Protein AF-A0A0P0SIF5-F1 (afdb_monomer)

Foldseek 3Di:
DDDDDDDDPDDDDDDDDVVVVVVVVVVVVVVVVVVVVCPCVVVVVVVVVVVVVVVVVVVVVVVVVPDDDPQDFLVPDDPDPVSVVVLVVVLVVCCVVPQCVDVLSVLLQAPQQVLASVLVRLSSSLSVLVCQCCHDPNHDPVSVVCSVPPRSVVSSVVSCVPPVPPHNVLCDDDPPRDRDPSDDDDDPQPVCVVQQVCCVVPPVVDDGDDRDDPPPPDDDD

Secondary structure (DSSP, 8-state):
-PPPPPPPPPP------HHHHHHHHHHHHHHHHHHHTTTTHHHHHHHHHHHHHHHHHHHHHHHHHSPSPPPP-GGG--S-HHHHHHHHHHHHHHHHHTGGGSHHHHHH--TTGGG-HHHHHHHHHHHHHHHHHHSSTT--HHHHHHIIIIIHHHHHHHHHHHHTT--GGGG---TTPPPP--SPPPPTTGGGHHHHHHHHHH-TTSPPPPPPPTT------

Structure (mmCIF, N/CA/C/O backbone):
data_AF-A0A0P0SIF5-F1
#
_entry.id   AF-A0A0P0SIF5-F1
#
loop_
_atom_site.group_PDB
_atom_site.id
_atom_site.type_symbol
_atom_site.label_atom_id
_atom_site.label_alt_id
_atom_site.label_comp_id
_atom_site.label_asym_id
_atom_site.label_entity_id
_atom_site.label_seq_id
_atom_site.pdbx_PDB_ins_code
_atom_site.Cartn_x
_atom_site.Cartn_y
_atom_site.Cartn_z
_atom_site.occupancy
_atom_site.B_iso_or_equiv
_atom_site.auth_seq_id
_atom_site.auth_comp_id
_atom_site.auth_asym_id
_atom_site.auth_atom_id
_atom_site.pdbx_PDB_model_num
ATOM 1 N N . MET A 1 1 ? -72.744 21.436 87.098 1.00 41.06 1 MET A N 1
ATOM 2 C CA . MET A 1 1 ? -72.721 22.093 85.772 1.00 41.06 1 MET A CA 1
ATOM 3 C C . MET A 1 1 ? -71.263 22.264 85.371 1.00 41.06 1 MET A C 1
ATOM 5 O O . MET A 1 1 ? -70.599 23.135 85.912 1.00 41.06 1 MET A O 1
ATOM 9 N N . SER A 1 2 ? -70.739 21.363 84.534 1.00 45.22 2 SER A N 1
ATOM 10 C CA . SER A 1 2 ? -69.323 21.339 84.136 1.00 45.22 2 SER A CA 1
ATOM 11 C C . SER A 1 2 ? -69.099 22.176 82.880 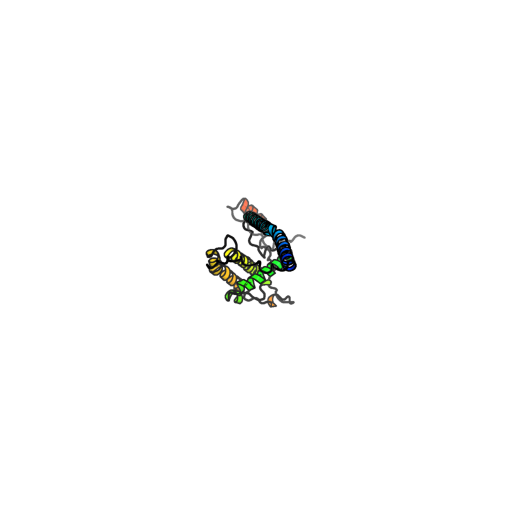1.00 45.22 2 SER A C 1
ATOM 13 O O . SER A 1 2 ? -69.709 21.924 81.841 1.00 45.22 2 SER A O 1
ATOM 15 N N . THR A 1 3 ? -68.222 23.168 82.981 1.00 42.94 3 THR A N 1
ATOM 16 C CA . THR A 1 3 ? -67.769 24.032 81.890 1.00 42.94 3 THR A CA 1
ATOM 17 C C . THR A 1 3 ? -66.797 23.271 80.982 1.00 42.94 3 THR A C 1
ATOM 19 O O . THR A 1 3 ? -65.772 22.758 81.430 1.00 42.94 3 THR A O 1
ATOM 22 N N . ARG A 1 4 ? -67.116 23.172 79.683 1.00 46.38 4 ARG A N 1
ATOM 23 C CA . ARG A 1 4 ? -66.197 22.628 78.671 1.00 46.38 4 ARG A CA 1
ATOM 24 C C . ARG A 1 4 ? -65.066 23.629 78.430 1.00 46.38 4 ARG A C 1
ATOM 26 O O . ARG A 1 4 ? -65.321 24.768 78.052 1.00 46.38 4 ARG A O 1
ATOM 33 N N . ARG A 1 5 ? -63.825 23.186 78.627 1.00 48.84 5 ARG A N 1
ATOM 34 C CA . ARG A 1 5 ? -62.607 23.927 78.279 1.00 48.84 5 ARG A CA 1
ATOM 35 C C . ARG A 1 5 ? -62.373 23.815 76.769 1.00 48.84 5 ARG A C 1
ATOM 37 O O . ARG A 1 5 ? -62.400 22.714 76.224 1.00 48.84 5 ARG A O 1
ATOM 44 N N . HIS A 1 6 ? -62.186 24.951 76.108 1.00 53.66 6 HIS A N 1
ATOM 45 C CA . HIS A 1 6 ? -61.832 25.047 74.692 1.00 53.66 6 HIS A CA 1
ATOM 46 C C . HIS A 1 6 ? -60.371 24.587 74.483 1.00 53.66 6 HIS A C 1
ATOM 48 O O . HIS A 1 6 ? -59.544 24.890 75.349 1.00 53.66 6 HIS A O 1
ATOM 54 N N . PRO A 1 7 ? -60.016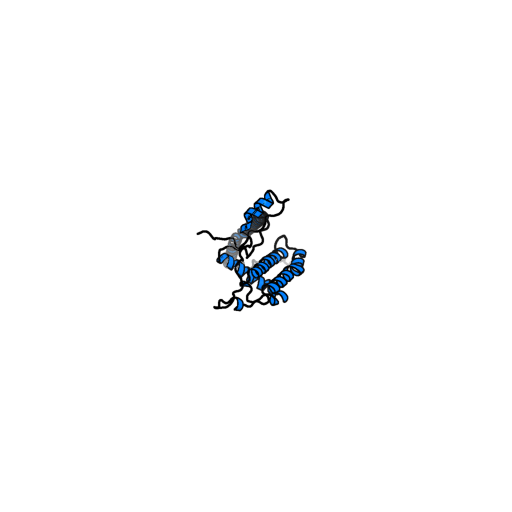 23.869 73.399 1.00 52.41 7 PRO A N 1
ATOM 55 C CA . PRO A 1 7 ? -58.626 23.527 73.116 1.00 52.41 7 PRO A CA 1
ATOM 56 C C . PRO A 1 7 ? -57.889 24.768 72.600 1.00 52.41 7 PRO A C 1
ATOM 58 O O . PRO A 1 7 ? -58.331 25.417 71.656 1.00 52.41 7 PRO A O 1
ATOM 61 N N . GLN A 1 8 ? -56.772 25.096 73.237 1.00 56.22 8 GLN A N 1
ATOM 62 C CA . GLN A 1 8 ? -55.839 26.127 72.793 1.00 56.22 8 GLN A CA 1
ATOM 63 C C . GLN A 1 8 ? -55.063 25.609 71.565 1.00 56.22 8 GLN A C 1
ATOM 65 O O . GLN A 1 8 ? -54.694 24.430 71.562 1.00 56.22 8 GLN A O 1
ATOM 70 N N . PRO A 1 9 ? -54.820 26.425 70.520 1.00 54.59 9 PRO A N 1
ATOM 71 C CA . PRO A 1 9 ? -53.992 26.002 69.395 1.00 54.59 9 PRO A CA 1
ATOM 72 C C . PRO A 1 9 ? -52.552 25.749 69.875 1.00 54.59 9 PRO A C 1
ATOM 74 O O . PRO A 1 9 ? -52.106 26.413 70.819 1.00 54.59 9 PRO A O 1
ATOM 77 N N . PRO A 1 10 ? -51.822 24.791 69.276 1.00 47.78 10 PRO A N 1
ATOM 78 C CA . PRO A 1 10 ? -50.432 24.562 69.635 1.00 47.78 10 PRO A CA 1
ATOM 79 C C . PRO A 1 10 ? -49.625 25.821 69.314 1.00 47.78 10 PRO A C 1
ATOM 81 O O . PRO A 1 10 ? -49.689 26.343 68.202 1.00 47.78 10 PRO A O 1
ATOM 84 N N . GLY A 1 11 ? -48.924 26.318 70.333 1.00 45.62 11 GLY A N 1
ATOM 85 C CA . GLY A 1 11 ? -48.036 27.465 70.227 1.00 45.62 11 GLY A CA 1
ATOM 86 C C . GLY A 1 11 ? -46.970 27.241 69.162 1.00 45.62 11 GLY A C 1
ATOM 87 O O . GLY A 1 11 ? -46.500 26.118 68.965 1.00 45.62 11 GLY A O 1
ATOM 88 N N . GLU A 1 12 ? -46.625 28.334 68.490 1.00 51.41 12 GLU A N 1
ATOM 89 C CA . GLU A 1 12 ? -45.475 28.458 67.604 1.00 51.41 12 GLU A CA 1
ATOM 90 C C . GLU A 1 12 ? -44.259 27.789 68.254 1.00 51.41 12 GLU A C 1
ATOM 92 O O . GLU A 1 12 ? -43.768 28.217 69.301 1.00 51.41 12 GLU A O 1
ATOM 97 N N . GLY A 1 13 ? -43.810 26.683 67.655 1.00 51.84 13 GLY A N 1
ATOM 98 C CA . GLY A 1 13 ? -42.508 26.111 67.973 1.00 51.84 13 GLY A CA 1
ATOM 99 C C . GLY A 1 13 ? -41.419 27.150 67.693 1.00 51.84 13 GLY A C 1
ATOM 100 O O . GLY A 1 13 ? -41.650 28.061 66.895 1.00 51.84 13 GLY A O 1
ATOM 101 N N . PRO A 1 14 ? -40.245 27.043 68.337 1.00 50.75 14 PRO A N 1
ATOM 102 C CA . PRO A 1 14 ? -39.175 28.005 68.136 1.00 50.75 14 PRO A CA 1
ATOM 103 C C . PRO A 1 14 ? -38.852 28.057 66.643 1.00 50.75 14 PRO A C 1
ATOM 105 O O . PRO A 1 14 ? -38.410 27.061 66.063 1.00 50.75 14 PRO A O 1
ATOM 108 N N . GLY A 1 15 ? -39.139 29.203 66.021 1.00 58.56 15 GLY A N 1
ATOM 109 C CA . GLY A 1 15 ? -38.683 29.494 64.672 1.00 58.56 15 GLY A CA 1
ATOM 110 C C . GLY A 1 15 ? -37.179 29.260 64.615 1.00 58.56 15 GLY A C 1
ATOM 111 O O . GLY A 1 15 ? -36.471 29.502 65.597 1.00 58.56 15 GLY A O 1
ATOM 112 N N . LEU A 1 16 ? -36.706 28.722 63.490 1.00 59.69 16 LEU A N 1
ATOM 113 C CA . LEU A 1 16 ? -35.275 28.636 63.215 1.00 59.69 16 LEU A CA 1
ATOM 114 C C . LEU A 1 16 ? -34.628 29.984 63.575 1.00 59.69 16 LEU A C 1
ATOM 116 O O . LEU A 1 16 ? -35.183 31.010 63.183 1.00 59.69 16 LEU A O 1
ATOM 120 N N . PRO A 1 17 ? -33.504 29.994 64.314 1.00 72.94 17 PRO A N 1
ATOM 121 C CA . PRO A 1 17 ? -32.770 31.218 64.605 1.00 72.94 17 PRO A CA 1
ATOM 122 C C . PRO A 1 17 ? -32.599 32.054 63.325 1.0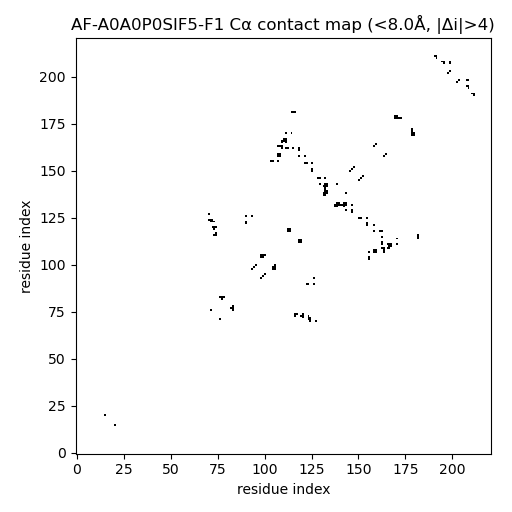0 72.94 17 PRO A C 1
ATOM 124 O O . PRO A 1 17 ? -32.186 31.519 62.291 1.00 72.94 17 PRO A O 1
ATOM 127 N N . ASP A 1 18 ? -32.992 33.332 63.365 1.00 75.69 18 ASP A N 1
ATOM 128 C CA . ASP A 1 18 ? -33.059 34.215 62.185 1.00 75.69 18 ASP A CA 1
ATOM 129 C C . ASP A 1 18 ? -31.720 34.298 61.427 1.00 75.69 18 ASP A C 1
ATOM 131 O O . ASP A 1 18 ? -31.689 34.490 60.213 1.00 75.69 18 ASP A O 1
ATOM 135 N N . ASP A 1 19 ? -30.605 34.096 62.126 1.00 78.88 19 ASP A N 1
ATOM 136 C CA . ASP A 1 19 ? -29.248 34.018 61.587 1.00 78.88 19 ASP A CA 1
ATOM 137 C C . ASP A 1 19 ? -29.003 32.754 60.744 1.00 78.88 19 ASP A C 1
ATOM 139 O O . ASP A 1 19 ? -28.397 32.833 59.673 1.00 78.88 19 ASP A O 1
ATOM 143 N N . LEU A 1 20 ? -29.516 31.597 61.168 1.00 82.12 20 LEU A N 1
ATOM 144 C CA . LEU A 1 20 ? -29.471 30.351 60.401 1.00 82.12 20 LEU A CA 1
ATOM 145 C C . LEU A 1 20 ? -30.373 30.432 59.162 1.00 82.12 20 LEU A C 1
ATOM 147 O O . LEU A 1 20 ? -29.977 29.994 58.078 1.00 82.12 20 LEU A O 1
ATOM 151 N N . ALA A 1 21 ? -31.559 31.031 59.303 1.00 83.00 21 ALA A N 1
ATOM 152 C CA . ALA A 1 21 ? -32.465 31.278 58.184 1.00 83.00 21 ALA A CA 1
ATOM 153 C C . ALA A 1 21 ? -31.849 32.253 57.161 1.00 83.00 21 ALA A C 1
ATOM 155 O O . ALA A 1 21 ? -31.869 31.980 55.958 1.00 83.00 21 ALA A O 1
ATOM 156 N N . ALA A 1 22 ? -31.225 33.339 57.627 1.00 86.56 22 ALA A N 1
ATOM 157 C CA . ALA A 1 22 ? -30.506 34.289 56.779 1.00 86.56 22 ALA A CA 1
ATOM 158 C C . ALA A 1 22 ? -29.277 33.656 56.104 1.00 86.56 22 ALA A C 1
ATOM 160 O O . ALA A 1 22 ? -29.030 33.888 54.918 1.00 86.56 22 ALA A O 1
ATOM 161 N N . GLY A 1 23 ? -28.531 32.811 56.822 1.00 89.94 23 GLY A N 1
ATOM 162 C CA . GLY A 1 23 ? -27.393 32.068 56.281 1.00 89.94 23 GLY A CA 1
ATOM 163 C C . GLY A 1 23 ? -27.798 31.105 55.163 1.00 89.94 23 GLY A C 1
ATOM 164 O O . GLY A 1 23 ? -27.161 31.079 54.108 1.00 89.94 23 GLY A O 1
ATOM 165 N N . LEU A 1 24 ? -28.897 30.367 55.349 1.00 91.38 24 LEU A N 1
ATOM 166 C CA . LEU A 1 24 ? -29.457 29.486 54.324 1.00 91.38 24 LEU A CA 1
ATOM 167 C C . LEU A 1 24 ? -29.981 30.279 53.119 1.00 91.38 24 LEU A C 1
ATOM 169 O O . LEU A 1 24 ? -29.721 29.896 51.980 1.00 91.38 24 LEU A O 1
ATOM 173 N N . ALA A 1 25 ? -30.663 31.405 53.348 1.00 90.94 25 ALA A N 1
ATOM 174 C CA . ALA A 1 25 ? -31.142 32.276 52.277 1.00 90.94 25 ALA A CA 1
ATOM 175 C C . ALA A 1 25 ? -29.985 32.812 51.418 1.00 90.94 25 ALA A C 1
ATOM 177 O O . ALA A 1 25 ? -30.072 32.810 50.189 1.00 90.94 25 ALA A O 1
ATOM 178 N N . LEU A 1 26 ? -28.866 33.190 52.045 1.00 90.06 26 LEU A N 1
ATOM 179 C CA . LEU A 1 26 ? -27.660 33.615 51.336 1.00 90.06 26 LEU A CA 1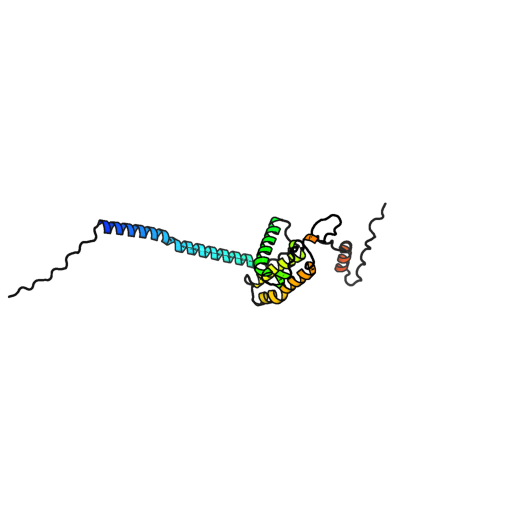
ATOM 180 C C . LEU A 1 26 ? -27.021 32.462 50.549 1.00 90.06 26 LEU A C 1
ATOM 182 O O . LEU A 1 26 ? -26.585 32.659 49.415 1.00 90.06 26 LEU A O 1
ATOM 186 N N . GLN A 1 27 ? -26.985 31.251 51.111 1.00 93.06 27 GLN A N 1
ATOM 187 C CA . GLN A 1 27 ? -26.494 30.071 50.395 1.00 93.06 27 GLN A CA 1
ATOM 188 C C . GLN A 1 27 ? -27.365 29.722 49.184 1.00 93.06 27 GLN A C 1
ATOM 190 O O . GLN A 1 27 ? -26.820 29.467 48.113 1.00 93.06 27 GLN A O 1
ATOM 195 N N . ILE A 1 28 ? -28.693 29.770 49.323 1.00 94.19 28 ILE A N 1
ATOM 196 C CA . ILE A 1 28 ? -29.641 29.569 48.219 1.00 94.19 28 ILE A CA 1
ATOM 197 C C . ILE A 1 28 ? -29.448 30.645 47.149 1.00 94.19 28 ILE A C 1
ATOM 199 O O . ILE A 1 28 ? -29.396 30.323 45.966 1.00 94.19 28 ILE A O 1
ATOM 203 N N . HIS A 1 29 ? -29.273 31.907 47.545 1.00 90.88 29 HIS A N 1
ATOM 204 C CA . HIS A 1 29 ? -29.017 33.000 46.608 1.00 90.88 29 HIS A CA 1
ATOM 205 C C . HIS A 1 29 ? -27.698 32.813 45.841 1.00 90.88 29 HIS A C 1
ATOM 207 O O . HIS A 1 29 ? -27.652 32.969 44.621 1.00 90.88 29 HIS A O 1
ATOM 213 N N . ASN A 1 30 ? -26.632 32.414 46.537 1.00 92.88 30 ASN A N 1
ATOM 214 C CA . ASN A 1 30 ? -25.342 32.116 45.920 1.00 92.88 30 ASN A CA 1
ATOM 215 C C . ASN A 1 30 ? -25.413 30.899 44.985 1.00 92.88 30 ASN A C 1
ATOM 217 O O . ASN A 1 30 ? -24.759 30.893 43.943 1.00 92.88 30 ASN A O 1
ATOM 221 N N . LEU A 1 31 ? -26.203 29.878 45.336 1.00 90.94 31 LEU A N 1
ATOM 222 C CA . LEU A 1 31 ? -26.443 28.716 44.482 1.00 90.94 31 LEU A CA 1
ATOM 223 C C . LEU A 1 31 ? -27.244 29.106 43.233 1.00 90.94 31 LEU A C 1
ATOM 225 O O . LEU A 1 31 ? -26.872 28.699 42.139 1.00 90.94 31 LEU A O 1
ATOM 229 N N . GLY A 1 32 ? -28.277 29.942 43.387 1.00 87.81 32 GLY A N 1
ATOM 230 C CA . GLY A 1 32 ? -29.058 30.499 42.280 1.00 87.81 32 GLY A CA 1
ATOM 231 C C . GLY A 1 32 ? -28.174 31.254 41.292 1.00 87.81 32 GLY A C 1
ATOM 232 O O . GLY A 1 32 ? -28.142 30.905 40.121 1.00 87.81 32 GLY A O 1
ATOM 233 N N . ARG A 1 33 ? -27.325 32.166 41.784 1.00 86.81 33 ARG A N 1
ATOM 234 C CA . ARG A 1 33 ? -26.346 32.873 40.943 1.00 86.81 33 ARG A CA 1
ATOM 235 C C . ARG A 1 33 ? -25.395 31.939 40.191 1.00 86.81 33 ARG A C 1
ATOM 237 O O . ARG A 1 33 ? -25.071 32.197 39.038 1.00 86.81 33 ARG A O 1
ATOM 244 N N . ARG A 1 34 ? -24.924 30.867 40.836 1.00 87.25 34 ARG A N 1
ATOM 245 C CA . ARG A 1 34 ? -24.044 29.875 40.196 1.00 87.25 34 ARG A CA 1
ATOM 246 C C . ARG A 1 34 ? -24.774 29.040 39.145 1.00 87.25 34 ARG A C 1
ATOM 248 O O . ARG A 1 34 ? -24.151 28.638 38.174 1.00 87.25 34 ARG A O 1
ATOM 255 N N . LEU A 1 35 ? -26.063 28.763 39.334 1.00 86.31 35 LEU A N 1
ATOM 256 C CA . LEU A 1 35 ? -26.891 28.084 38.337 1.00 86.31 35 LEU A CA 1
ATOM 257 C C . LEU A 1 35 ? -27.197 29.005 37.148 1.00 86.31 35 LEU A C 1
ATOM 259 O O . LEU A 1 35 ? -27.101 28.549 36.013 1.00 86.31 35 LEU A O 1
ATOM 263 N N . ASP A 1 36 ? -27.437 30.296 37.390 1.00 85.50 36 ASP A N 1
ATOM 264 C CA . ASP A 1 36 ? -27.602 31.303 36.331 1.00 85.50 36 ASP A CA 1
ATOM 265 C C . ASP A 1 36 ? -26.340 31.416 35.451 1.00 85.50 36 ASP A C 1
ATOM 267 O O . ASP A 1 36 ? -26.423 31.592 34.237 1.00 85.50 36 ASP A O 1
ATOM 271 N N . GLU A 1 37 ? -25.147 31.253 36.039 1.00 81.31 37 GLU A N 1
ATOM 272 C CA . GLU A 1 37 ? -23.875 31.194 35.299 1.00 81.31 37 GLU A CA 1
ATOM 273 C C . GLU A 1 37 ? -23.762 29.950 34.387 1.00 81.31 37 GLU A C 1
ATOM 275 O O . GLU A 1 37 ? -23.023 29.979 33.398 1.00 81.31 37 GLU A O 1
ATOM 280 N N . LEU A 1 38 ? -24.502 28.873 34.680 1.00 84.69 38 LEU A N 1
ATOM 281 C CA . LEU A 1 38 ? -24.522 27.625 33.904 1.00 84.69 38 LEU A CA 1
ATOM 282 C C . LEU A 1 38 ? -25.646 27.578 32.856 1.00 84.69 38 LEU A C 1
ATOM 284 O O . LEU A 1 38 ? -25.567 26.766 31.935 1.00 84.69 38 LEU A O 1
ATOM 288 N N . ASP A 1 39 ? -26.650 28.452 32.952 1.00 85.00 39 ASP A N 1
ATOM 289 C CA . ASP A 1 39 ? -27.862 28.436 32.117 1.00 85.00 39 ASP A CA 1
ATOM 290 C C . ASP A 1 39 ? -27.564 28.608 30.611 1.00 85.00 39 ASP A C 1
ATOM 292 O O . ASP A 1 39 ? -28.261 28.084 29.747 1.00 85.00 39 ASP A O 1
ATOM 296 N N . GLY A 1 40 ? -26.449 29.266 30.270 1.00 80.31 40 GLY A N 1
ATOM 297 C CA . GLY A 1 40 ? -25.992 29.432 28.885 1.00 80.31 40 GLY A CA 1
ATOM 298 C C . GLY A 1 40 ? -25.121 28.296 28.332 1.00 80.31 40 GLY A C 1
ATOM 299 O O . GLY A 1 40 ? -24.761 28.327 27.152 1.00 80.31 40 GLY A O 1
ATOM 300 N N . LEU A 1 41 ? -24.723 27.316 29.153 1.00 89.12 41 LEU A N 1
ATOM 301 C CA . LEU A 1 41 ? -23.867 26.211 28.707 1.00 89.12 41 LEU A CA 1
ATOM 302 C C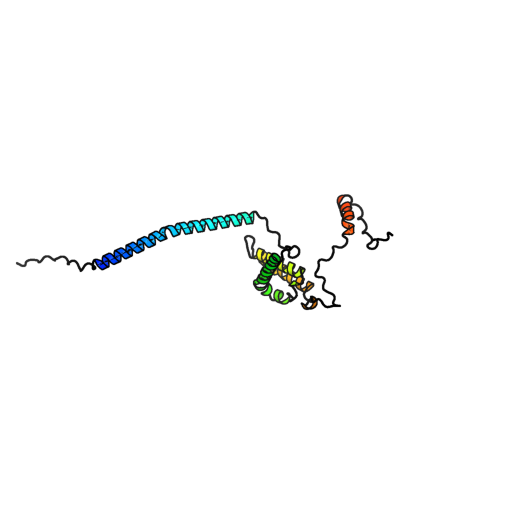 . LEU A 1 41 ? -24.551 25.258 27.720 1.00 89.12 41 LEU A C 1
ATOM 304 O O . LEU A 1 41 ? -23.888 24.922 26.739 1.00 89.12 41 LEU A O 1
ATOM 308 N N . PRO A 1 42 ? -25.822 24.847 27.904 1.00 89.38 42 PRO A N 1
ATOM 309 C CA . PRO A 1 42 ? -26.504 23.980 26.946 1.00 89.38 42 PRO A CA 1
ATOM 310 C C . PRO A 1 42 ? -26.494 24.573 25.535 1.00 89.38 42 PRO A C 1
ATOM 312 O O . PRO A 1 42 ? -26.028 23.926 24.606 1.00 89.38 42 PRO A O 1
ATOM 315 N N . THR A 1 43 ? -26.837 25.857 25.399 1.00 88.31 43 THR A N 1
ATOM 316 C CA . THR A 1 43 ? -26.811 26.568 24.112 1.00 88.31 43 THR A CA 1
ATOM 317 C C . THR A 1 43 ? -25.416 26.588 23.485 1.00 88.31 43 THR A C 1
ATOM 319 O O . THR A 1 43 ? -25.269 26.362 22.288 1.00 88.31 43 THR A O 1
ATOM 322 N N . ARG A 1 44 ? -24.360 26.812 24.281 1.00 89.38 44 ARG A N 1
ATOM 323 C CA . ARG A 1 44 ? -22.974 26.780 23.777 1.00 89.38 44 ARG A CA 1
ATOM 324 C C . ARG A 1 44 ? -22.552 25.375 23.343 1.00 89.38 44 ARG A C 1
ATOM 326 O O . ARG A 1 44 ? -21.823 25.242 22.364 1.00 89.38 44 ARG A O 1
ATOM 333 N N . VAL A 1 45 ? -22.987 24.338 24.058 1.00 95.06 45 VAL A N 1
ATOM 334 C CA . VAL A 1 45 ? -22.743 22.935 23.688 1.00 95.06 45 VAL A CA 1
ATOM 335 C C . VAL A 1 45 ? -23.488 22.583 22.401 1.00 95.06 45 VAL A C 1
ATOM 337 O O . VAL A 1 45 ? -22.903 21.943 21.527 1.00 95.06 45 VAL A O 1
ATOM 340 N N . ASP A 1 46 ? -24.720 23.057 22.234 1.00 93.31 46 ASP A N 1
ATOM 341 C CA . ASP A 1 46 ? -25.501 22.879 21.009 1.00 93.31 46 ASP A CA 1
ATOM 342 C C . ASP A 1 46 ? -24.844 23.591 19.820 1.00 93.31 46 ASP A C 1
ATOM 344 O O . ASP A 1 46 ? -24.715 23.014 18.740 1.00 93.31 46 ASP A O 1
A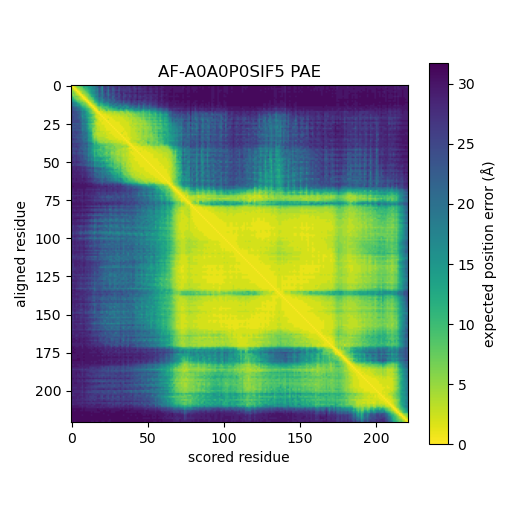TOM 348 N N . ASP A 1 47 ? -24.337 24.809 20.024 1.00 94.19 47 ASP A N 1
ATOM 349 C CA . ASP A 1 47 ? -23.599 25.552 19.003 1.00 94.19 47 ASP A CA 1
ATOM 350 C C . ASP A 1 47 ? -22.301 24.853 18.593 1.00 94.19 47 ASP A C 1
ATOM 352 O O . ASP A 1 47 ? -22.018 24.743 17.398 1.00 94.19 47 ASP A O 1
ATOM 356 N N . VAL A 1 48 ? -21.525 24.338 19.551 1.00 93.81 48 VAL A N 1
ATOM 357 C CA . VAL A 1 48 ? -20.318 23.551 19.254 1.00 93.81 48 VAL A CA 1
ATOM 358 C C . VAL A 1 48 ? -20.686 22.268 18.516 1.00 93.81 48 VAL A C 1
ATOM 360 O O . VAL A 1 48 ? -20.061 21.954 17.507 1.00 93.81 48 VAL A O 1
ATOM 363 N N . THR A 1 49 ? -21.724 21.558 18.958 1.00 94.94 49 THR A N 1
ATOM 364 C CA . THR A 1 49 ? -22.204 20.328 18.309 1.00 94.94 49 THR A CA 1
ATOM 365 C C . THR A 1 49 ? -22.619 20.604 16.867 1.00 94.94 49 THR A C 1
ATOM 367 O O . THR A 1 49 ? -22.222 19.882 15.951 1.00 94.94 49 THR A O 1
ATOM 370 N N . ARG A 1 50 ? -23.343 21.703 16.636 1.00 94.81 50 ARG A N 1
ATOM 371 C CA . ARG A 1 50 ? -23.740 22.157 15.302 1.00 94.81 50 ARG A CA 1
ATOM 372 C C . ARG A 1 50 ? -22.534 22.526 14.442 1.00 94.81 50 ARG A C 1
ATOM 374 O O . ARG A 1 50 ? -22.483 22.120 13.286 1.00 94.81 50 ARG A O 1
ATOM 381 N N . LEU A 1 51 ? -21.568 23.274 14.975 1.00 96.00 51 LEU A N 1
ATOM 382 C CA . LEU A 1 51 ? -20.356 23.663 14.244 1.00 96.00 51 LEU A CA 1
ATOM 383 C C . LEU A 1 51 ? -19.493 22.448 13.884 1.00 96.00 51 LEU A C 1
ATOM 385 O O . LEU A 1 51 ? -18.996 22.367 12.763 1.00 96.00 51 LEU A O 1
ATOM 389 N N . VAL A 1 52 ? -19.353 21.484 14.796 1.00 95.94 52 VAL A N 1
ATOM 390 C CA . VAL A 1 52 ? -18.655 20.216 14.540 1.00 95.94 52 VAL A CA 1
ATOM 391 C C . VAL A 1 52 ? -19.387 19.404 13.472 1.00 95.94 52 VAL A C 1
ATOM 393 O O . VAL A 1 52 ? -18.735 18.877 12.570 1.00 95.94 52 VAL A O 1
ATOM 396 N N . GLY A 1 53 ? -20.722 19.355 13.512 1.00 94.00 53 GLY A N 1
ATOM 397 C CA . GLY A 1 53 ? -21.537 18.736 12.464 1.00 94.00 53 GLY A CA 1
ATOM 398 C C . GLY A 1 53 ? -21.307 19.388 11.098 1.00 94.00 53 GLY A C 1
ATOM 399 O O . GLY A 1 53 ? -20.934 18.713 10.147 1.00 94.00 53 GLY A O 1
ATOM 400 N N . GLN A 1 54 ? -21.396 20.719 11.026 1.00 91.81 54 GLN A N 1
ATOM 401 C CA . GLN A 1 54 ? -21.164 21.486 9.795 1.00 91.81 54 GLN A CA 1
ATOM 402 C C . GLN A 1 54 ? -19.740 21.319 9.248 1.00 91.81 54 GLN A C 1
ATOM 404 O O . GLN A 1 54 ? -19.546 21.224 8.033 1.00 91.81 54 GLN A O 1
ATOM 409 N N . LEU A 1 55 ? -18.732 21.273 10.123 1.00 91.81 55 LEU A N 1
ATOM 410 C CA . LEU A 1 55 ? -17.349 21.025 9.724 1.00 91.81 55 LEU A CA 1
ATOM 411 C C . LEU A 1 55 ? -17.178 19.600 9.194 1.00 91.81 55 LEU A C 1
ATOM 413 O O . LEU A 1 55 ? -16.530 19.417 8.167 1.00 91.81 55 LEU A O 1
ATOM 417 N N . THR A 1 56 ? -17.793 18.615 9.852 1.00 90.62 56 THR A N 1
ATOM 418 C CA . THR A 1 56 ? -17.792 17.216 9.406 1.00 90.62 56 THR A CA 1
ATOM 419 C C . THR A 1 56 ? -18.423 17.102 8.023 1.00 90.62 56 THR A C 1
ATOM 421 O O . THR A 1 56 ? -17.779 16.591 7.111 1.00 90.62 56 THR A O 1
ATOM 424 N N . ASP A 1 57 ? -19.607 17.682 7.820 1.00 88.06 57 ASP A N 1
ATOM 425 C CA . ASP A 1 57 ? -20.297 17.696 6.526 1.00 88.06 57 ASP A CA 1
ATOM 426 C C . ASP A 1 57 ? -19.456 18.372 5.437 1.00 88.06 57 ASP A C 1
ATOM 428 O O . ASP A 1 57 ? -19.359 17.879 4.312 1.00 88.06 57 ASP A O 1
ATOM 432 N N . THR A 1 58 ? -18.794 19.483 5.772 1.00 87.00 58 THR A N 1
ATOM 433 C CA . THR A 1 58 ? -17.908 20.197 4.843 1.00 87.00 58 THR A CA 1
ATOM 434 C C . THR A 1 58 ? -16.691 19.350 4.474 1.00 87.00 58 THR A C 1
ATOM 436 O O . THR A 1 58 ? -16.347 19.256 3.296 1.00 87.00 58 THR A O 1
ATOM 439 N N . VAL A 1 59 ? -16.049 18.700 5.450 1.00 84.62 59 VAL A N 1
ATOM 440 C CA . VAL A 1 59 ? -14.912 17.799 5.215 1.00 84.62 59 VAL A CA 1
ATOM 441 C C . VAL A 1 59 ? -15.340 16.613 4.356 1.00 84.62 59 VAL A C 1
ATOM 443 O O . VAL A 1 59 ? -14.658 16.306 3.379 1.00 84.62 59 VAL A O 1
ATOM 446 N N . THR A 1 60 ? -16.488 15.997 4.642 1.00 78.81 60 THR A N 1
ATOM 447 C CA . THR A 1 60 ? -17.047 14.905 3.838 1.00 78.81 60 THR A CA 1
ATOM 448 C C . THR A 1 60 ? -17.367 15.361 2.416 1.00 78.81 60 THR A C 1
ATOM 450 O O . THR A 1 60 ? -17.014 14.669 1.464 1.00 78.81 60 THR A O 1
ATOM 453 N N . ALA A 1 61 ? -17.962 16.541 2.233 1.00 77.62 61 ALA A N 1
ATOM 454 C CA . ALA A 1 61 ? -18.264 17.089 0.912 1.00 77.62 61 ALA A CA 1
ATOM 455 C C . ALA A 1 61 ? -16.995 17.423 0.107 1.00 77.62 61 ALA A C 1
ATOM 457 O O . ALA A 1 61 ? -16.933 17.166 -1.096 1.00 77.62 61 ALA A O 1
ATOM 458 N N . VAL A 1 62 ? -15.960 17.969 0.755 1.00 75.25 62 VAL A N 1
ATOM 459 C CA . VAL A 1 62 ? -14.653 18.230 0.129 1.00 75.25 62 VAL A CA 1
ATOM 460 C C . VAL A 1 62 ? -13.949 16.920 -0.228 1.00 75.25 62 VAL A C 1
ATOM 462 O O . VAL A 1 62 ? -13.397 16.806 -1.324 1.00 75.25 62 VAL A O 1
ATOM 465 N N . ALA A 1 63 ? -14.000 15.922 0.655 1.00 68.94 63 ALA A N 1
ATOM 466 C CA . ALA A 1 63 ? -13.446 14.596 0.412 1.00 68.94 63 ALA A CA 1
ATOM 467 C C . ALA A 1 63 ? -14.175 13.861 -0.722 1.00 68.94 63 ALA A C 1
ATOM 469 O O . ALA A 1 63 ? -13.511 13.227 -1.524 1.00 68.94 63 ALA A O 1
ATOM 470 N N . ALA A 1 64 ? -15.500 13.994 -0.840 1.00 68.06 64 ALA A N 1
ATOM 471 C CA . ALA A 1 64 ? -16.284 13.383 -1.917 1.00 68.06 64 ALA A CA 1
ATOM 472 C C . ALA A 1 64 ? -16.074 14.060 -3.285 1.00 68.06 64 ALA A C 1
ATOM 474 O O . ALA A 1 64 ? -16.225 13.423 -4.325 1.00 68.06 64 ALA A O 1
ATOM 475 N N . ARG A 1 65 ? -15.745 15.360 -3.299 1.00 64.69 65 ARG A N 1
ATOM 476 C CA . ARG A 1 65 ? -15.407 16.108 -4.525 1.00 64.69 65 ARG A CA 1
ATOM 477 C C . ARG A 1 65 ? -14.002 15.817 -5.028 1.00 64.69 65 ARG A C 1
ATOM 479 O O . ARG A 1 65 ? -13.759 15.890 -6.232 1.00 64.69 65 ARG A O 1
ATOM 486 N N . ARG A 1 66 ? -13.070 15.516 -4.123 1.00 57.44 66 ARG A N 1
ATOM 487 C CA . ARG A 1 66 ? -11.809 14.891 -4.507 1.00 57.44 66 ARG A CA 1
ATOM 488 C C . ARG A 1 66 ? -12.179 13.486 -4.972 1.00 57.44 66 ARG A C 1
ATOM 490 O O . ARG A 1 66 ? -12.695 12.696 -4.194 1.00 57.44 66 ARG A O 1
ATOM 497 N N . GLY A 1 67 ? -11.980 13.189 -6.255 1.00 58.31 67 GLY A N 1
ATOM 498 C CA . GLY A 1 67 ? -12.069 11.807 -6.727 1.00 58.31 67 GLY A CA 1
ATOM 499 C C . GLY A 1 67 ? -11.190 10.885 -5.866 1.00 58.31 67 GLY A C 1
ATOM 500 O O . GLY A 1 67 ? -10.372 11.385 -5.085 1.00 58.31 67 GLY A O 1
ATOM 501 N N . PRO A 1 68 ? -11.339 9.555 -5.983 1.00 61.78 68 PRO A N 1
ATOM 502 C CA . PRO A 1 68 ? -10.507 8.625 -5.228 1.00 61.78 68 PRO A CA 1
ATOM 503 C C . PRO A 1 68 ? -9.040 9.035 -5.368 1.00 61.78 68 PRO A C 1
ATOM 505 O O . PRO A 1 68 ? -8.538 9.181 -6.484 1.00 61.78 68 PRO A O 1
ATOM 508 N N . ALA A 1 69 ? -8.394 9.318 -4.233 1.00 61.97 69 ALA A N 1
ATOM 509 C CA . ALA A 1 69 ? -7.000 9.723 -4.238 1.00 61.97 69 ALA A CA 1
ATOM 510 C C . ALA A 1 69 ? -6.187 8.618 -4.929 1.00 61.97 69 ALA A C 1
ATOM 512 O O . ALA A 1 69 ? -6.454 7.436 -4.676 1.00 61.97 69 ALA A O 1
ATOM 513 N N . PRO A 1 70 ? -5.238 8.968 -5.816 1.00 69.31 70 PRO A N 1
ATOM 514 C CA . PRO A 1 70 ? -4.373 7.965 -6.415 1.00 69.31 70 PRO A CA 1
ATOM 515 C C . PRO A 1 70 ? -3.692 7.173 -5.298 1.00 69.31 70 PRO A C 1
ATOM 517 O O . PRO A 1 70 ? -3.313 7.744 -4.272 1.00 69.31 70 PRO A O 1
ATOM 520 N N . ALA A 1 71 ? -3.569 5.857 -5.485 1.00 69.62 71 ALA A N 1
ATOM 521 C CA . ALA A 1 71 ? -2.827 5.033 -4.544 1.00 69.62 71 ALA A CA 1
ATOM 522 C C . ALA A 1 71 ? -1.397 5.594 -4.454 1.00 69.62 71 ALA A C 1
ATOM 524 O O . ALA A 1 71 ? -0.760 5.774 -5.497 1.00 69.62 71 ALA A O 1
ATOM 525 N N . PRO A 1 72 ? -0.905 5.935 -3.255 1.00 76.00 72 PRO A N 1
ATOM 526 C CA . PRO A 1 72 ? 0.450 6.441 -3.122 1.00 76.00 72 PRO A CA 1
ATOM 527 C C . PRO A 1 72 ? 1.437 5.343 -3.525 1.00 76.00 72 PRO A C 1
ATOM 529 O O . PRO A 1 72 ? 1.243 4.175 -3.193 1.00 76.00 72 PRO A O 1
ATOM 532 N N . SER A 1 73 ? 2.482 5.738 -4.247 1.00 85.44 73 SER A N 1
ATOM 533 C CA . SER A 1 73 ? 3.543 4.850 -4.714 1.00 85.44 73 SER A CA 1
ATOM 534 C C . SER A 1 73 ? 4.866 5.310 -4.117 1.00 85.44 73 SER A C 1
ATOM 536 O O . SER A 1 73 ? 5.233 6.480 -4.228 1.00 85.44 73 SER A O 1
ATOM 538 N N . TRP A 1 74 ? 5.578 4.384 -3.483 1.00 87.81 74 TRP A N 1
ATOM 539 C CA . TRP A 1 74 ? 6.944 4.562 -3.010 1.00 87.81 74 TRP A CA 1
ATOM 540 C C . TRP A 1 74 ? 7.889 4.873 -4.174 1.00 87.81 74 TRP A C 1
ATOM 542 O O . TRP A 1 74 ? 8.773 5.718 -4.053 1.00 87.81 74 TRP A O 1
ATOM 552 N N . LEU A 1 75 ? 7.671 4.236 -5.327 1.00 85.69 75 LEU A N 1
ATOM 553 C CA . LEU A 1 75 ? 8.494 4.439 -6.525 1.00 85.69 75 LEU A CA 1
ATOM 554 C C . LEU A 1 75 ? 8.336 5.836 -7.142 1.00 85.69 75 LEU A C 1
ATOM 556 O O . LEU A 1 75 ? 9.201 6.269 -7.899 1.00 85.69 75 LEU A O 1
ATOM 560 N N . MET A 1 76 ? 7.261 6.545 -6.792 1.00 84.88 76 MET A N 1
ATOM 561 C CA . MET A 1 76 ? 7.000 7.935 -7.176 1.00 84.88 76 MET A CA 1
ATOM 562 C C . MET A 1 76 ? 6.908 8.845 -5.940 1.00 84.88 76 MET A C 1
ATOM 564 O O . MET A 1 76 ? 6.225 9.871 -5.976 1.00 84.88 76 MET A O 1
ATOM 568 N N . ALA A 1 77 ? 7.545 8.452 -4.829 1.00 78.25 77 ALA A N 1
ATOM 569 C CA . ALA A 1 77 ? 7.494 9.206 -3.584 1.00 78.25 77 ALA A CA 1
ATOM 570 C C . ALA A 1 77 ? 8.085 10.621 -3.755 1.00 78.25 77 ALA A C 1
ATOM 572 O O . ALA A 1 77 ? 8.988 10.824 -4.575 1.00 78.25 77 ALA A O 1
ATOM 573 N N . PRO A 1 78 ? 7.605 11.607 -2.974 1.00 73.25 78 PRO A N 1
ATOM 574 C CA . PRO A 1 78 ? 8.145 12.960 -3.000 1.00 73.25 78 PRO A CA 1
ATOM 575 C C . PRO A 1 78 ? 9.649 12.993 -2.713 1.00 73.25 78 PRO A C 1
ATOM 577 O O . PRO A 1 78 ? 10.170 12.193 -1.940 1.00 73.25 78 PRO A O 1
ATOM 580 N N . GLY A 1 79 ? 10.347 13.970 -3.293 1.00 80.62 79 GLY A N 1
ATOM 581 C CA . GLY A 1 79 ? 11.780 14.174 -3.054 1.00 80.62 79 GLY A CA 1
ATOM 582 C C . GLY A 1 79 ? 12.123 14.769 -1.681 1.00 80.62 79 GLY A C 1
ATOM 583 O O . GLY A 1 79 ? 13.304 14.963 -1.404 1.00 80.62 79 GLY A O 1
ATOM 584 N N . ASP A 1 80 ? 11.127 15.088 -0.844 1.00 88.56 80 ASP A N 1
ATOM 585 C CA . ASP A 1 80 ? 11.327 15.619 0.508 1.00 88.56 80 ASP A CA 1
ATOM 586 C C . ASP A 1 80 ? 11.616 14.480 1.510 1.00 88.56 80 ASP A C 1
ATOM 588 O O . ASP A 1 80 ? 10.742 13.641 1.765 1.00 88.56 80 ASP A O 1
ATOM 592 N N . PRO A 1 81 ? 12.811 14.442 2.135 1.00 89.19 81 PRO A N 1
ATOM 593 C CA . PRO A 1 81 ? 13.154 13.421 3.121 1.00 89.19 81 PRO A CA 1
ATOM 594 C C . PRO A 1 81 ? 12.194 13.350 4.316 1.00 89.19 81 PRO A C 1
ATOM 596 O O . PRO A 1 81 ? 12.018 12.273 4.890 1.00 89.19 81 PRO A O 1
ATOM 599 N N . GLN A 1 82 ? 11.571 14.463 4.708 1.00 89.44 82 GLN A N 1
ATOM 600 C CA . GLN A 1 82 ? 10.658 14.512 5.849 1.00 89.44 82 GLN A CA 1
ATOM 601 C C . GLN A 1 82 ? 9.329 13.827 5.517 1.00 89.44 82 GLN A C 1
ATOM 603 O O . GLN A 1 82 ? 8.813 13.057 6.333 1.00 89.44 82 GLN A O 1
ATOM 608 N N . GLU A 1 83 ? 8.806 14.052 4.312 1.00 87.56 83 GLU A N 1
ATOM 609 C CA . GLU A 1 83 ? 7.605 13.375 3.816 1.00 87.56 83 GLU A CA 1
ATOM 610 C C . GLU A 1 83 ? 7.847 11.870 3.672 1.00 87.56 83 GLU A C 1
ATOM 612 O O . GLU A 1 83 ? 7.065 11.060 4.179 1.00 87.56 83 GLU A O 1
ATOM 617 N N . VAL A 1 84 ? 8.984 11.484 3.082 1.00 89.75 84 VAL A N 1
ATOM 618 C CA . VAL A 1 84 ? 9.396 10.076 2.956 1.00 89.75 84 VAL A CA 1
ATOM 619 C C . VAL A 1 84 ? 9.530 9.416 4.329 1.00 89.75 84 VAL A C 1
ATOM 621 O O . VAL A 1 84 ? 9.070 8.290 4.534 1.00 89.75 84 VAL A O 1
ATOM 624 N N . ARG A 1 85 ? 10.116 10.117 5.306 1.00 91.94 85 ARG A N 1
ATOM 625 C CA . ARG A 1 85 ? 10.237 9.608 6.674 1.00 91.94 85 ARG A CA 1
ATOM 626 C C . ARG A 1 85 ? 8.872 9.384 7.321 1.00 91.94 85 ARG A C 1
ATOM 628 O O . ARG A 1 85 ? 8.662 8.332 7.922 1.00 91.94 85 ARG A O 1
ATOM 635 N N . SER A 1 86 ? 7.951 10.336 7.180 1.00 90.81 86 SER A N 1
ATOM 636 C CA . SER A 1 86 ? 6.593 10.210 7.718 1.00 90.81 86 SER A CA 1
ATOM 637 C C . SER A 1 86 ? 5.849 9.017 7.116 1.00 90.81 86 SER A C 1
ATOM 639 O O . SER A 1 86 ? 5.167 8.286 7.837 1.00 90.81 86 SER A O 1
ATOM 641 N N . LEU A 1 87 ? 6.017 8.781 5.813 1.00 90.12 87 LEU A N 1
ATOM 642 C CA . LEU A 1 87 ? 5.444 7.626 5.125 1.00 90.12 87 LEU A CA 1
ATOM 643 C C . LEU A 1 87 ? 5.990 6.304 5.686 1.00 90.12 87 LEU A C 1
ATOM 645 O O . LEU A 1 87 ? 5.219 5.392 5.986 1.00 90.12 87 LEU A O 1
ATOM 649 N N . LEU A 1 88 ? 7.309 6.211 5.885 1.00 93.94 88 LEU A N 1
ATOM 650 C CA . LEU A 1 88 ? 7.940 5.027 6.474 1.00 93.94 88 LEU A CA 1
ATOM 651 C C . LEU A 1 88 ? 7.518 4.791 7.926 1.00 93.94 88 LEU A C 1
ATOM 653 O O . LEU A 1 88 ? 7.316 3.639 8.307 1.00 93.94 88 LEU A O 1
ATOM 657 N N . ASP A 1 89 ? 7.361 5.842 8.732 1.00 96.44 89 ASP A N 1
ATOM 658 C CA . ASP A 1 89 ? 6.893 5.709 10.116 1.00 96.44 89 ASP A CA 1
ATOM 659 C C . ASP A 1 89 ? 5.452 5.161 10.158 1.00 96.44 89 ASP A C 1
ATOM 661 O O . ASP A 1 89 ? 5.156 4.254 10.940 1.00 96.44 89 ASP A O 1
ATOM 665 N N . GLN A 1 90 ? 4.572 5.644 9.271 1.00 95.06 90 GLN A N 1
ATOM 666 C CA . GLN A 1 90 ? 3.205 5.126 9.128 1.00 95.06 90 GLN A CA 1
ATOM 667 C C . GLN A 1 90 ? 3.196 3.657 8.692 1.00 95.06 90 GLN A C 1
ATOM 669 O O . GLN A 1 90 ? 2.497 2.837 9.296 1.00 95.06 90 GLN A O 1
ATOM 674 N N . LEU A 1 91 ? 4.015 3.304 7.697 1.00 96.50 91 LEU A N 1
ATOM 675 C CA . LEU A 1 91 ? 4.141 1.927 7.232 1.00 96.50 91 LEU A CA 1
ATOM 676 C C . LEU A 1 91 ? 4.658 1.008 8.347 1.00 96.50 91 LEU A C 1
ATOM 678 O O . LEU A 1 91 ? 4.080 -0.050 8.583 1.00 96.50 91 LEU A O 1
ATOM 682 N N . CYS A 1 92 ? 5.692 1.420 9.087 1.00 98.31 92 CYS A N 1
ATOM 683 C CA . CYS A 1 92 ? 6.221 0.661 10.223 1.00 98.31 92 CYS A CA 1
ATOM 684 C C . CYS A 1 92 ? 5.156 0.418 11.301 1.00 98.31 92 CYS A C 1
ATOM 686 O O . CYS A 1 92 ? 5.031 -0.701 11.808 1.00 98.31 92 CYS A O 1
ATOM 688 N N . ALA A 1 93 ? 4.368 1.443 11.634 1.00 98.31 93 ALA A N 1
ATOM 689 C CA . ALA A 1 93 ? 3.283 1.319 12.602 1.00 98.31 93 ALA A CA 1
ATOM 690 C C . ALA A 1 93 ? 2.220 0.312 12.134 1.00 98.31 93 ALA A C 1
ATOM 692 O O . ALA A 1 93 ? 1.798 -0.552 12.907 1.00 98.31 93 ALA A O 1
ATOM 693 N N . TRP A 1 94 ? 1.827 0.369 10.858 1.00 98.31 94 TRP A N 1
ATOM 694 C CA . TRP A 1 94 ? 0.869 -0.574 10.284 1.00 98.31 94 TRP A CA 1
ATOM 695 C C . TRP A 1 94 ? 1.412 -2.007 10.215 1.00 98.31 94 TRP A C 1
ATOM 697 O O . TRP A 1 94 ? 0.695 -2.950 10.559 1.00 98.31 94 TRP A O 1
ATOM 707 N N . LEU A 1 95 ? 2.682 -2.190 9.835 1.00 98.56 95 LEU A N 1
ATOM 708 C CA . LEU A 1 95 ? 3.322 -3.507 9.810 1.00 98.56 95 LEU A CA 1
ATOM 709 C C . LEU A 1 95 ? 3.255 -4.173 11.187 1.00 98.56 95 LEU A C 1
ATOM 711 O O . LEU A 1 95 ? 2.851 -5.331 11.289 1.00 98.56 95 LEU A O 1
ATOM 715 N N . ALA A 1 96 ? 3.594 -3.431 12.245 1.00 98.31 96 ALA A N 1
ATOM 716 C CA . ALA A 1 96 ? 3.543 -3.922 13.618 1.00 98.31 96 ALA A CA 1
ATOM 717 C C . ALA A 1 96 ? 2.110 -4.233 14.083 1.00 98.31 96 ALA A C 1
ATOM 719 O O . ALA A 1 96 ? 1.876 -5.249 14.742 1.00 98.31 96 ALA A O 1
ATOM 720 N N . ALA A 1 97 ? 1.150 -3.373 13.736 1.00 98.25 97 ALA A N 1
ATOM 721 C CA . ALA A 1 97 ? -0.236 -3.511 14.168 1.00 98.25 97 ALA A CA 1
ATOM 722 C C . ALA A 1 97 ? -0.992 -4.630 13.437 1.00 98.25 97 ALA A C 1
ATOM 724 O O . ALA A 1 97 ? -1.833 -5.289 14.047 1.00 98.25 97 ALA A O 1
ATOM 725 N N . ILE A 1 98 ? -0.706 -4.842 12.148 1.00 98.25 98 ILE A N 1
ATOM 726 C CA . ILE A 1 98 ? -1.513 -5.680 11.254 1.00 98.25 98 ILE A CA 1
ATOM 727 C C . ILE A 1 98 ? -0.669 -6.775 10.599 1.00 98.25 98 ILE A C 1
ATOM 729 O O . ILE A 1 98 ? -0.865 -7.952 10.891 1.00 98.25 98 ILE A O 1
ATOM 733 N N . PHE A 1 99 ? 0.264 -6.423 9.711 1.00 98.31 99 PHE A N 1
ATOM 734 C CA . PHE A 1 99 ? 0.919 -7.393 8.823 1.00 98.31 99 PHE A CA 1
ATOM 735 C C . PHE A 1 99 ? 1.709 -8.475 9.576 1.00 98.31 99 PHE A C 1
ATOM 737 O O . PHE A 1 99 ? 1.558 -9.665 9.299 1.00 98.31 99 PHE A O 1
ATOM 744 N N . LEU A 1 100 ? 2.490 -8.080 10.584 1.00 98.25 100 LEU A N 1
ATOM 745 C CA . LEU A 1 100 ? 3.325 -8.982 11.386 1.00 98.25 100 LEU A CA 1
ATOM 746 C C . LEU A 1 100 ? 2.528 -9.798 12.417 1.00 98.25 100 LEU A C 1
ATOM 748 O O . LEU A 1 100 ? 3.092 -10.633 13.124 1.00 98.25 100 LEU A O 1
ATOM 752 N N . ARG A 1 101 ? 1.208 -9.591 12.521 1.00 97.94 101 ARG A N 1
ATOM 753 C CA . ARG A 1 101 ? 0.319 -10.453 13.318 1.00 97.94 101 ARG A CA 1
ATOM 754 C C . ARG A 1 101 ? -0.003 -11.764 12.604 1.00 97.94 101 ARG A C 1
ATOM 756 O O . ARG A 1 101 ? -0.440 -12.705 13.262 1.00 97.94 101 ARG A O 1
ATOM 763 N N . TYR A 1 102 ? 0.238 -11.845 11.296 1.00 97.62 102 TYR A N 1
ATOM 764 C CA . TYR A 1 102 ? 0.063 -13.068 10.523 1.00 97.62 102 TYR A CA 1
ATOM 765 C C . TYR A 1 102 ? 1.391 -13.844 10.440 1.00 97.62 102 TYR A C 1
ATOM 767 O O . TYR A 1 102 ? 2.414 -13.247 10.092 1.00 97.62 102 TYR A O 1
ATOM 775 N N . PRO A 1 103 ? 1.414 -15.161 10.734 1.00 97.06 103 PRO A N 1
ATOM 776 C CA . PRO A 1 103 ? 2.657 -15.942 10.770 1.00 97.06 103 PRO A CA 1
ATOM 777 C C . PRO A 1 103 ? 3.450 -15.939 9.457 1.00 97.06 103 PRO A C 1
ATOM 779 O O . PRO A 1 103 ? 4.676 -15.870 9.455 1.00 97.06 103 PRO A O 1
ATOM 782 N N . ASP A 1 104 ? 2.755 -15.992 8.327 1.00 96.31 104 ASP A N 1
ATOM 783 C CA . ASP A 1 104 ? 3.339 -15.911 6.989 1.00 96.31 104 ASP A CA 1
ATOM 784 C C . ASP A 1 104 ? 3.967 -14.536 6.712 1.00 96.31 104 ASP A C 1
ATOM 786 O O . ASP A 1 104 ? 5.079 -14.502 6.188 1.00 96.31 104 ASP A O 1
ATOM 790 N N . GLY A 1 105 ? 3.327 -13.440 7.133 1.00 95.88 105 GLY A N 1
ATOM 791 C CA . GLY A 1 105 ? 3.877 -12.082 7.068 1.00 95.88 105 GLY A CA 1
ATOM 792 C C . GLY A 1 105 ? 5.141 -11.918 7.917 1.00 95.88 105 GLY A C 1
ATOM 793 O O . GLY A 1 105 ? 6.163 -11.438 7.430 1.00 95.88 105 GLY A O 1
ATOM 794 N N . ALA A 1 106 ? 5.110 -12.403 9.162 1.00 96.38 106 ALA A N 1
ATOM 795 C CA . ALA A 1 106 ? 6.278 -12.401 10.044 1.00 96.38 106 ALA A CA 1
ATOM 796 C C . ALA A 1 106 ? 7.434 -13.258 9.496 1.00 96.38 106 ALA A C 1
ATOM 798 O O . ALA A 1 106 ? 8.596 -12.894 9.641 1.00 96.38 106 ALA A O 1
ATOM 799 N N . SER A 1 107 ? 7.124 -14.381 8.839 1.00 96.25 107 SER A N 1
ATOM 800 C CA . SER A 1 107 ? 8.135 -15.276 8.262 1.00 96.25 107 SER A CA 1
ATOM 801 C C . SER A 1 107 ? 8.755 -14.774 6.956 1.00 96.25 107 SER A C 1
ATOM 803 O O . SER A 1 107 ? 9.814 -15.261 6.568 1.00 96.25 107 SER A O 1
ATOM 805 N N . CYS A 1 108 ? 8.074 -13.887 6.220 1.00 96.69 108 CYS A N 1
ATOM 806 C CA . CYS A 1 108 ? 8.499 -13.507 4.875 1.00 96.69 108 CYS A CA 1
ATOM 807 C C . CYS A 1 108 ? 9.280 -12.201 4.810 1.00 96.69 108 CYS A C 1
ATOM 809 O O . CYS A 1 108 ? 9.907 -11.962 3.784 1.00 96.69 108 CYS A O 1
ATOM 811 N N . LEU A 1 109 ? 9.202 -11.345 5.832 1.00 96.88 109 LEU A N 1
ATOM 812 C CA . LEU A 1 109 ? 9.809 -10.019 5.808 1.00 96.88 109 LEU A CA 1
ATOM 813 C C . LEU A 1 109 ? 11.284 -10.093 6.247 1.00 96.88 109 LEU A C 1
ATOM 815 O O . LEU A 1 109 ? 11.544 -10.319 7.430 1.00 96.88 109 LEU A O 1
ATOM 819 N N . PRO A 1 110 ? 12.262 -9.903 5.342 1.00 94.88 110 PRO A N 1
ATOM 820 C CA . PRO A 1 110 ? 13.672 -9.939 5.713 1.00 94.88 110 PRO A CA 1
ATOM 821 C C . PRO A 1 110 ? 14.084 -8.656 6.449 1.00 94.88 110 PRO A C 1
ATOM 823 O O . PRO A 1 110 ? 13.522 -7.587 6.219 1.00 94.88 110 PRO A O 1
ATOM 826 N N . GLU A 1 111 ? 15.138 -8.713 7.267 1.00 94.94 111 GLU A N 1
ATOM 827 C CA . GLU A 1 111 ? 15.673 -7.521 7.957 1.00 94.94 111 GLU A CA 1
ATOM 828 C C . GLU A 1 111 ? 16.140 -6.416 6.994 1.00 94.94 111 GLU A C 1
ATOM 830 O O . GLU A 1 111 ? 16.197 -5.242 7.359 1.00 94.94 111 GLU A O 1
ATOM 835 N N . CYS A 1 112 ? 16.473 -6.785 5.755 1.00 93.88 112 CYS A N 1
ATOM 836 C CA . CYS A 1 112 ? 16.923 -5.870 4.715 1.00 93.88 112 CYS A CA 1
ATOM 837 C C . CYS A 1 112 ? 15.783 -5.226 3.906 1.00 93.88 112 CYS A C 1
ATOM 839 O O . CYS A 1 112 ? 16.074 -4.531 2.939 1.00 93.88 112 CYS A O 1
ATOM 841 N N . TRP A 1 113 ? 14.508 -5.413 4.274 1.00 95.56 113 TRP A N 1
ATOM 842 C CA . TRP A 1 113 ? 13.356 -4.984 3.464 1.00 95.56 113 TRP A CA 1
ATOM 843 C C . TRP A 1 113 ? 13.381 -3.502 3.041 1.00 95.56 113 TRP A C 1
ATOM 845 O O . TRP A 1 113 ? 12.993 -3.190 1.921 1.00 95.56 113 TRP A O 1
ATOM 855 N N . LEU A 1 114 ? 13.901 -2.597 3.879 1.00 93.81 114 LEU A N 1
ATOM 856 C CA . LEU A 1 114 ? 14.024 -1.164 3.557 1.00 93.81 114 LEU A CA 1
ATOM 857 C C . LEU A 1 114 ? 14.985 -0.860 2.395 1.00 93.81 114 LEU A C 1
ATOM 859 O O . LEU A 1 114 ? 14.914 0.217 1.810 1.00 93.81 114 LEU A O 1
ATOM 863 N N . TRP A 1 115 ? 15.885 -1.784 2.057 1.00 91.81 115 TRP A N 1
ATOM 864 C CA . TRP A 1 115 ? 16.809 -1.652 0.926 1.00 91.81 115 TRP A CA 1
ATOM 865 C C . TRP A 1 115 ? 16.248 -2.228 -0.382 1.00 91.81 115 TRP A C 1
ATOM 867 O O . TRP A 1 115 ? 16.944 -2.220 -1.399 1.00 91.81 115 TRP A O 1
ATOM 877 N N . HIS A 1 116 ? 15.006 -2.717 -0.364 1.00 92.50 116 HIS A N 1
ATOM 878 C CA . HIS A 1 116 ? 14.300 -3.273 -1.514 1.00 92.50 116 HIS A CA 1
ATOM 879 C C . HIS A 1 116 ? 13.108 -2.370 -1.872 1.00 92.50 116 HIS A C 1
ATOM 881 O O . HIS A 1 116 ? 12.040 -2.512 -1.274 1.00 92.50 116 HIS A O 1
ATOM 887 N N . PRO A 1 117 ? 13.264 -1.418 -2.817 1.00 91.44 117 PRO A N 1
ATOM 888 C CA . PRO A 1 117 ? 12.205 -0.468 -3.166 1.00 91.44 117 PRO A CA 1
ATOM 889 C C . PRO A 1 117 ? 10.903 -1.138 -3.614 1.00 91.44 117 PRO A C 1
ATOM 891 O O . PRO A 1 117 ? 9.821 -0.654 -3.300 1.00 91.44 117 PRO A O 1
ATOM 894 N N . ASP A 1 118 ? 11.007 -2.274 -4.300 1.00 92.12 118 ASP A N 1
ATOM 895 C CA . ASP A 1 118 ? 9.879 -3.105 -4.708 1.00 92.12 118 ASP A CA 1
ATOM 896 C C . ASP A 1 118 ? 9.161 -3.732 -3.504 1.00 92.12 118 ASP A C 1
ATOM 898 O O . ASP A 1 118 ? 7.937 -3.746 -3.459 1.00 92.12 118 ASP A O 1
ATOM 902 N N . VAL A 1 119 ? 9.892 -4.177 -2.477 1.00 95.62 119 VAL A N 1
ATOM 903 C CA . VAL A 1 119 ? 9.286 -4.667 -1.229 1.00 95.62 119 VAL A CA 1
ATOM 904 C C . VAL A 1 119 ? 8.562 -3.539 -0.493 1.00 95.62 119 VAL A C 1
ATOM 906 O O . VAL A 1 119 ? 7.463 -3.758 0.013 1.00 95.62 119 VAL A O 1
ATOM 909 N N . VAL A 1 120 ? 9.141 -2.335 -0.442 1.00 95.31 120 VAL A N 1
ATOM 910 C CA . VAL A 1 120 ? 8.483 -1.175 0.182 1.00 95.31 120 VAL A CA 1
ATOM 911 C C . VAL A 1 120 ? 7.202 -0.804 -0.575 1.00 95.31 120 VAL A C 1
ATOM 913 O O . VAL A 1 120 ? 6.168 -0.615 0.065 1.00 95.31 120 VAL A O 1
ATOM 916 N N . GLU A 1 121 ? 7.238 -0.778 -1.911 1.00 95.19 121 GLU A N 1
ATOM 917 C CA . GLU A 1 121 ? 6.058 -0.558 -2.763 1.00 95.19 121 GLU A CA 1
ATOM 918 C C . GLU A 1 121 ? 4.959 -1.592 -2.476 1.00 95.19 121 GLU A C 1
ATOM 920 O O . GLU A 1 121 ? 3.804 -1.234 -2.238 1.00 95.19 121 GLU A O 1
ATOM 925 N N . GLU A 1 122 ? 5.325 -2.878 -2.437 1.00 96.75 122 GLU A N 1
ATOM 926 C CA . GLU A 1 122 ? 4.405 -3.991 -2.193 1.00 96.75 122 GLU A CA 1
ATOM 927 C C . GLU A 1 122 ? 3.707 -3.906 -0.830 1.00 96.75 122 GLU A C 1
ATOM 929 O O . GLU A 1 122 ? 2.519 -4.206 -0.700 1.00 96.75 122 GLU A O 1
ATOM 934 N N . LEU A 1 123 ? 4.431 -3.478 0.203 1.00 97.44 123 LEU A N 1
ATOM 935 C CA . LEU A 1 123 ? 3.869 -3.288 1.538 1.00 97.44 123 LEU A CA 1
ATOM 936 C C . LEU A 1 123 ? 3.004 -2.028 1.620 1.00 97.44 123 LEU A C 1
ATOM 938 O O . LEU A 1 123 ? 1.971 -2.041 2.293 1.00 97.44 123 LEU A O 1
ATOM 942 N N . LEU A 1 124 ? 3.401 -0.956 0.930 1.00 95.62 124 LEU A N 1
ATOM 943 C CA . LEU A 1 124 ? 2.678 0.308 0.947 1.00 95.62 124 LEU A CA 1
ATOM 944 C C . LEU A 1 124 ? 1.296 0.163 0.309 1.00 95.62 124 LEU A C 1
ATOM 946 O O . LEU A 1 124 ? 0.293 0.502 0.941 1.00 95.62 124 LEU A O 1
ATOM 950 N N . TRP A 1 125 ? 1.204 -0.392 -0.902 1.00 94.25 125 TRP A N 1
ATOM 951 C CA . TRP A 1 125 ? -0.109 -0.568 -1.526 1.00 94.25 125 TRP A CA 1
ATOM 952 C C . TRP A 1 125 ? -0.982 -1.537 -0.712 1.00 94.25 125 TRP A C 1
ATOM 954 O O . TRP A 1 125 ? -2.185 -1.304 -0.585 1.00 94.25 125 TRP A O 1
ATOM 964 N N . LEU A 1 126 ? -0.398 -2.580 -0.100 1.00 97.31 126 LEU A N 1
ATOM 965 C CA . LEU A 1 126 ? -1.132 -3.536 0.734 1.00 97.31 126 LEU A CA 1
ATOM 966 C C . LEU A 1 126 ? -1.724 -2.880 1.988 1.00 97.31 126 LEU A C 1
ATOM 968 O O . LEU A 1 126 ? -2.848 -3.212 2.378 1.00 97.31 126 LEU A O 1
ATOM 972 N N . MET A 1 127 ? -0.990 -1.947 2.603 1.00 96.69 127 MET A N 1
ATOM 973 C CA . MET A 1 127 ? -1.483 -1.116 3.702 1.00 96.69 127 MET A CA 1
ATOM 974 C C . MET A 1 127 ? -2.706 -0.303 3.269 1.00 96.69 127 MET A C 1
ATOM 976 O O . MET A 1 127 ? -3.720 -0.289 3.970 1.00 96.69 127 MET A O 1
ATOM 980 N N . HIS A 1 128 ? -2.648 0.331 2.096 1.00 93.75 128 HIS A N 1
ATOM 981 C CA . HIS A 1 128 ? -3.778 1.091 1.561 1.00 93.75 128 HIS A CA 1
ATOM 982 C C . HIS A 1 128 ? -4.962 0.200 1.185 1.00 93.75 128 HIS A C 1
ATOM 984 O O . HIS A 1 128 ? -6.107 0.564 1.446 1.00 93.75 128 HIS A O 1
ATOM 990 N N . ALA A 1 129 ? -4.710 -0.988 0.640 1.00 94.94 129 ALA A N 1
ATOM 991 C CA . ALA A 1 129 ? -5.762 -1.944 0.330 1.00 94.94 129 ALA A CA 1
ATOM 992 C C . ALA A 1 129 ? -6.458 -2.459 1.600 1.00 94.94 129 ALA A C 1
ATOM 994 O O . ALA A 1 129 ? -7.684 -2.556 1.630 1.00 94.94 129 ALA A O 1
ATOM 995 N N . TRP A 1 130 ? -5.703 -2.684 2.683 1.00 96.88 130 TRP A N 1
ATOM 996 C CA . TRP A 1 130 ? -6.275 -2.960 4.003 1.00 96.88 130 TRP A CA 1
ATOM 997 C C . TRP A 1 130 ? -7.135 -1.789 4.498 1.00 96.88 130 TRP A C 1
ATOM 999 O O . TRP A 1 130 ? -8.264 -1.998 4.940 1.00 96.88 130 TRP A O 1
ATOM 1009 N N . GLY A 1 131 ? -6.631 -0.556 4.381 1.00 94.44 131 GLY A N 1
ATOM 1010 C CA . GLY A 1 131 ? -7.375 0.656 4.726 1.00 94.44 131 GLY A CA 1
ATOM 1011 C C . GLY A 1 131 ? -8.705 0.745 3.976 1.00 94.44 131 GLY A C 1
ATOM 1012 O O . GLY A 1 131 ? -9.743 0.913 4.601 1.00 94.44 131 GLY A O 1
ATOM 1013 N N . ASN A 1 132 ? -8.699 0.520 2.663 1.00 91.44 132 ASN A N 1
ATOM 1014 C CA . ASN A 1 132 ? -9.909 0.521 1.836 1.00 91.44 132 ASN A CA 1
ATOM 1015 C C . ASN A 1 132 ? -10.879 -0.618 2.185 1.00 91.44 132 ASN A C 1
ATOM 1017 O O . ASN A 1 132 ? -12.091 -0.455 2.062 1.00 91.44 132 ASN A O 1
ATOM 1021 N N . ALA A 1 133 ? -10.368 -1.775 2.609 1.00 95.69 133 ALA A N 1
ATOM 1022 C CA . ALA A 1 133 ? -11.197 -2.913 2.989 1.00 95.69 133 ALA A CA 1
ATOM 1023 C C . ALA A 1 133 ? -11.898 -2.716 4.344 1.00 95.69 133 ALA A C 1
ATOM 1025 O O . ALA A 1 133 ? -13.026 -3.182 4.517 1.00 95.69 133 ALA A O 1
ATOM 1026 N N . TYR A 1 134 ? -11.245 -2.029 5.287 1.00 96.06 134 TYR A N 1
ATOM 1027 C CA . TYR A 1 134 ? -11.679 -1.928 6.685 1.00 96.06 134 TYR A CA 1
ATOM 1028 C C . TYR A 1 134 ? -12.134 -0.530 7.127 1.00 96.06 134 TYR A C 1
ATOM 1030 O O . TYR A 1 134 ? -12.706 -0.405 8.209 1.00 96.06 134 TYR A O 1
ATOM 1038 N N . GLN A 1 135 ? -11.883 0.519 6.341 1.00 92.25 135 GLN A N 1
ATOM 1039 C CA . GLN A 1 135 ? -12.142 1.910 6.723 1.00 92.25 135 GLN A CA 1
ATOM 1040 C C . GLN A 1 135 ? -12.867 2.697 5.625 1.00 92.25 135 GLN A C 1
ATOM 1042 O O . GLN A 1 135 ? -12.752 2.421 4.432 1.00 92.25 135 GLN A O 1
ATOM 1047 N N . GLY A 1 136 ? -13.592 3.737 6.043 1.00 84.31 136 GLY A N 1
ATOM 1048 C CA . GLY A 1 136 ? -14.305 4.639 5.140 1.00 84.31 136 GLY A CA 1
ATOM 1049 C C . GLY A 1 136 ? -15.599 4.055 4.565 1.00 84.31 136 GLY A C 1
ATOM 1050 O O . GLY A 1 136 ? -16.010 2.939 4.873 1.00 84.31 136 GLY A O 1
ATOM 1051 N N . ALA A 1 137 ? -16.266 4.842 3.721 1.00 81.50 137 ALA A N 1
ATOM 1052 C CA . ALA A 1 137 ? -17.596 4.517 3.198 1.00 81.50 137 ALA A CA 1
ATOM 1053 C C . ALA A 1 137 ? -17.620 3.323 2.218 1.00 81.50 137 ALA A C 1
ATOM 1055 O O . ALA A 1 137 ? -18.687 2.777 1.958 1.00 81.50 137 ALA A O 1
ATOM 1056 N N . GLY A 1 138 ? -16.464 2.932 1.669 1.00 82.44 138 GLY A N 1
ATOM 1057 C CA . GLY A 1 138 ? -16.320 1.805 0.739 1.00 82.44 138 GLY A CA 1
ATOM 1058 C C . GLY A 1 138 ? -15.913 0.478 1.391 1.00 82.44 138 GLY A C 1
ATOM 1059 O O . GLY A 1 138 ? -15.800 -0.525 0.686 1.00 82.44 138 GLY A O 1
ATOM 1060 N N . ALA A 1 139 ? -15.689 0.459 2.709 1.00 93.25 139 ALA A N 1
ATOM 1061 C CA . ALA A 1 139 ? -15.290 -0.745 3.430 1.00 93.25 139 ALA A CA 1
ATOM 1062 C C . ALA A 1 139 ? -16.359 -1.839 3.323 1.00 93.25 139 ALA A C 1
ATOM 1064 O O . ALA A 1 139 ? -17.559 -1.582 3.440 1.00 93.25 139 ALA A O 1
ATOM 1065 N N . SER A 1 140 ? -15.931 -3.083 3.118 1.00 96.06 140 SER A N 1
ATOM 1066 C CA . SER A 1 140 ? -16.857 -4.208 2.990 1.00 96.06 140 SER A CA 1
ATOM 1067 C C . SER A 1 140 ? -16.214 -5.530 3.386 1.00 96.06 140 SER A C 1
ATOM 1069 O O . SER A 1 140 ? -15.012 -5.738 3.227 1.00 96.06 140 SER A O 1
ATOM 1071 N N . VAL A 1 141 ? -17.046 -6.475 3.836 1.00 97.44 141 VAL A N 1
ATOM 1072 C CA . VAL A 1 141 ? -16.607 -7.850 4.129 1.00 97.44 141 VAL A CA 1
ATOM 1073 C C . VAL A 1 141 ? -16.022 -8.521 2.883 1.00 97.44 141 VAL A C 1
ATOM 1075 O O . VAL A 1 141 ? -15.061 -9.272 2.996 1.00 97.44 141 VAL A O 1
ATOM 1078 N N . GLY A 1 142 ? -16.551 -8.218 1.692 1.00 97.94 142 GLY A N 1
ATOM 1079 C CA . GLY A 1 142 ? -16.011 -8.727 0.430 1.00 97.94 142 GLY A CA 1
ATOM 1080 C C . GLY A 1 142 ? -14.590 -8.231 0.156 1.00 97.94 142 GLY A C 1
ATOM 1081 O O . GLY A 1 142 ? -13.718 -9.037 -0.154 1.00 97.94 142 GLY A O 1
ATOM 1082 N N . ALA A 1 143 ? -14.333 -6.932 0.340 1.00 96.75 143 ALA A N 1
ATOM 1083 C CA . ALA A 1 143 ? -12.991 -6.363 0.203 1.00 96.75 143 ALA A CA 1
ATOM 1084 C C . ALA A 1 143 ? -12.021 -6.913 1.261 1.00 96.75 143 ALA A C 1
ATOM 1086 O O . ALA A 1 143 ? -10.869 -7.204 0.950 1.00 96.75 143 ALA A O 1
ATOM 1087 N N . ALA A 1 144 ? -12.491 -7.120 2.495 1.00 98.19 144 ALA A N 1
ATOM 1088 C CA . ALA A 1 144 ? -11.700 -7.780 3.529 1.00 98.19 144 ALA A CA 1
ATOM 1089 C C . ALA A 1 144 ? -11.368 -9.233 3.149 1.00 98.19 144 ALA A C 1
ATOM 1091 O O . ALA A 1 144 ? -10.220 -9.648 3.285 1.00 98.19 144 ALA A O 1
ATOM 1092 N N . GLY A 1 145 ? -12.337 -9.992 2.628 1.00 98.44 145 GLY A N 1
ATOM 1093 C CA . GLY A 1 145 ? -12.117 -11.350 2.122 1.00 98.44 145 GLY A CA 1
ATOM 1094 C C . GLY A 1 145 ? -11.074 -11.389 1.004 1.00 98.44 145 GLY A C 1
ATOM 1095 O O . GLY A 1 145 ? -10.130 -12.169 1.074 1.00 98.44 145 GLY A O 1
ATOM 1096 N N . ASP A 1 146 ? -11.175 -10.484 0.026 1.00 98.25 146 ASP A N 1
ATOM 1097 C CA . ASP A 1 146 ? -10.183 -10.355 -1.050 1.00 98.25 146 ASP A CA 1
ATOM 1098 C C . ASP A 1 146 ? -8.778 -10.028 -0.518 1.00 98.25 146 ASP A C 1
ATOM 1100 O O . ASP A 1 146 ? -7.774 -10.591 -0.971 1.00 98.25 146 ASP A O 1
ATOM 1104 N N . TRP A 1 147 ? -8.703 -9.166 0.499 1.00 98.25 147 TRP A N 1
ATOM 1105 C CA . TRP A 1 147 ? -7.445 -8.829 1.153 1.00 98.25 147 TRP A CA 1
ATOM 1106 C C . TRP A 1 147 ? -6.778 -10.058 1.790 1.00 98.25 147 TRP A C 1
ATOM 1108 O O . TRP A 1 147 ? -5.576 -10.278 1.603 1.00 98.25 147 TRP A O 1
ATOM 1118 N N . HIS A 1 148 ? -7.561 -10.882 2.496 1.00 98.25 148 HIS A N 1
ATOM 1119 C CA . HIS A 1 148 ? -7.081 -12.100 3.162 1.00 98.25 148 HIS A CA 1
ATOM 1120 C C . HIS A 1 148 ? -6.691 -13.208 2.194 1.00 98.25 148 HIS A C 1
ATOM 1122 O O . HIS A 1 148 ? -5.653 -13.841 2.398 1.00 98.25 148 HIS A O 1
ATOM 1128 N N . ASP A 1 149 ? -7.496 -13.425 1.156 1.00 98.12 149 ASP A N 1
ATOM 1129 C CA . ASP A 1 149 ? -7.370 -14.592 0.282 1.00 98.12 149 ASP A CA 1
ATOM 1130 C C . ASP A 1 149 ? -6.437 -14.349 -0.908 1.00 98.12 149 ASP A C 1
ATOM 1132 O O . ASP A 1 149 ? -5.804 -15.286 -1.401 1.00 98.12 149 ASP A O 1
ATOM 1136 N N . ARG A 1 150 ? -6.332 -13.102 -1.388 1.00 98.12 150 ARG A N 1
ATOM 1137 C CA . ARG A 1 150 ? -5.585 -12.777 -2.615 1.00 98.12 150 ARG A CA 1
ATOM 1138 C C . ARG A 1 150 ? -4.443 -11.811 -2.382 1.00 98.12 150 ARG A C 1
ATOM 1140 O O . ARG A 1 150 ? -3.301 -12.115 -2.728 1.00 98.12 150 ARG A O 1
ATOM 1147 N N . GLN A 1 151 ? -4.743 -10.646 -1.822 1.00 97.94 151 GLN A N 1
ATOM 1148 C CA . GLN A 1 151 ? -3.807 -9.523 -1.825 1.00 97.94 151 GLN A CA 1
ATOM 1149 C C . GLN A 1 151 ? -2.613 -9.793 -0.909 1.00 97.94 151 GLN A C 1
ATOM 1151 O O . GLN A 1 151 ? -1.472 -9.825 -1.373 1.00 97.94 151 GLN A O 1
ATOM 1156 N N . ARG A 1 152 ? -2.871 -10.081 0.372 1.00 98.25 152 ARG A N 1
ATOM 1157 C CA . ARG A 1 152 ? -1.826 -10.343 1.366 1.00 98.25 152 ARG A CA 1
ATOM 1158 C C . ARG A 1 152 ? -0.998 -11.592 1.027 1.00 98.25 152 ARG A C 1
ATOM 1160 O O . ARG A 1 152 ? 0.228 -11.464 0.997 1.00 98.25 152 ARG A O 1
ATOM 1167 N N . PRO A 1 153 ? -1.586 -12.761 0.688 1.00 98.38 153 PRO A N 1
ATOM 1168 C CA . PRO A 1 153 ? -0.799 -13.911 0.236 1.00 98.38 153 PRO A CA 1
ATOM 1169 C C . PRO A 1 153 ? 0.020 -13.618 -1.029 1.00 98.38 153 PRO A C 1
ATOM 1171 O O . PRO A 1 153 ? 1.160 -14.069 -1.149 1.00 98.38 153 PRO A O 1
ATOM 1174 N N . GLY A 1 154 ? -0.526 -12.831 -1.963 1.00 98.31 154 GLY A N 1
ATOM 1175 C CA . GLY A 1 154 ? 0.176 -12.396 -3.170 1.00 98.31 154 GLY A CA 1
ATOM 1176 C C . GLY A 1 154 ? 1.432 -11.577 -2.863 1.00 98.31 154 GLY A C 1
ATOM 1177 O O . GLY A 1 154 ? 2.498 -11.877 -3.401 1.00 98.31 154 GLY A O 1
ATOM 1178 N N . VAL A 1 155 ? 1.323 -10.601 -1.958 1.00 98.31 155 VAL A N 1
ATOM 1179 C CA . VAL A 1 155 ? 2.457 -9.784 -1.491 1.00 98.31 155 VAL A CA 1
ATOM 1180 C C . VAL A 1 155 ? 3.504 -10.642 -0.798 1.00 98.31 155 VAL A C 1
ATOM 1182 O O . VAL A 1 155 ? 4.675 -10.588 -1.164 1.00 98.31 155 VAL A O 1
ATOM 1185 N N . VAL A 1 156 ? 3.091 -11.504 0.136 1.00 98.56 156 VAL A N 1
ATOM 1186 C CA . VAL A 1 156 ? 3.992 -12.439 0.829 1.00 98.56 156 VAL A CA 1
ATOM 1187 C C . VAL A 1 156 ? 4.809 -13.261 -0.176 1.00 98.56 156 VAL A C 1
ATOM 1189 O O . VAL A 1 156 ? 6.025 -13.402 -0.034 1.00 98.56 156 VAL A O 1
ATOM 1192 N N . ASN A 1 157 ? 4.166 -13.774 -1.228 1.00 98.31 157 ASN A N 1
ATOM 1193 C CA . ASN A 1 157 ? 4.841 -14.555 -2.263 1.00 98.31 157 ASN A CA 1
ATOM 1194 C C . ASN A 1 157 ? 5.840 -13.728 -3.088 1.00 98.31 157 ASN A C 1
ATOM 1196 O O . ASN A 1 157 ? 6.910 -14.239 -3.428 1.00 98.31 157 ASN A O 1
ATOM 1200 N N . ARG A 1 158 ? 5.523 -12.466 -3.406 1.00 97.88 158 ARG A N 1
ATOM 1201 C CA . ARG A 1 158 ? 6.434 -11.573 -4.140 1.00 97.88 158 ARG A CA 1
ATOM 1202 C C . ARG A 1 158 ? 7.627 -11.143 -3.292 1.00 97.88 158 ARG A C 1
ATOM 1204 O O . ARG A 1 158 ? 8.750 -11.230 -3.780 1.00 97.88 158 ARG A O 1
ATOM 1211 N N . ILE A 1 159 ? 7.420 -10.831 -2.011 1.00 97.75 159 ILE A N 1
ATOM 1212 C CA . ILE A 1 159 ? 8.510 -10.523 -1.070 1.00 97.75 159 ILE A CA 1
ATOM 1213 C C . ILE A 1 159 ? 9.478 -11.705 -0.966 1.00 97.75 159 ILE A C 1
ATOM 1215 O O . ILE A 1 159 ? 10.685 -11.527 -1.125 1.00 97.75 159 ILE A O 1
ATOM 1219 N N . ARG A 1 160 ? 8.965 -12.931 -0.776 1.00 97.06 160 ARG A N 1
ATOM 1220 C CA . ARG A 1 160 ? 9.814 -14.136 -0.723 1.00 97.06 160 ARG A CA 1
ATOM 1221 C C . ARG A 1 160 ? 10.635 -14.323 -1.995 1.00 97.06 160 ARG A C 1
ATOM 1223 O O . ARG A 1 160 ? 11.793 -14.714 -1.912 1.00 97.06 160 ARG A O 1
ATOM 1230 N N . ARG A 1 161 ? 10.043 -14.051 -3.160 1.00 95.69 161 ARG A N 1
ATOM 1231 C CA . ARG A 1 161 ? 10.720 -14.184 -4.454 1.00 95.69 161 ARG A CA 1
ATOM 1232 C C . ARG A 1 161 ? 11.802 -13.127 -4.660 1.00 95.69 161 ARG A C 1
ATOM 1234 O O . ARG A 1 161 ? 12.849 -13.462 -5.196 1.00 95.69 161 ARG A O 1
ATOM 1241 N N . SER A 1 162 ? 11.532 -11.884 -4.274 1.00 92.12 162 SER A N 1
ATOM 1242 C CA . SER A 1 162 ? 12.434 -10.760 -4.532 1.00 92.12 162 SER A CA 1
ATOM 1243 C C . SER A 1 162 ? 13.573 -10.668 -3.514 1.00 92.12 162 SER A C 1
ATOM 1245 O O . SER A 1 162 ? 14.740 -10.563 -3.882 1.00 92.12 162 SER A O 1
ATOM 1247 N N . ALA A 1 163 ? 13.247 -10.761 -2.222 1.00 93.38 163 ALA A N 1
ATOM 1248 C CA . ALA A 1 163 ? 14.183 -10.466 -1.138 1.00 93.38 163 ALA A CA 1
ATOM 1249 C C . ALA A 1 163 ? 14.355 -11.617 -0.134 1.00 93.38 163 ALA A C 1
ATOM 1251 O O . ALA A 1 163 ? 15.127 -11.488 0.812 1.00 93.38 163 ALA A O 1
ATOM 1252 N N . GLY A 1 164 ? 13.674 -12.755 -0.320 1.00 91.25 164 GLY A N 1
ATOM 1253 C CA . GLY A 1 164 ? 13.644 -13.841 0.670 1.00 91.25 164 GLY A CA 1
ATOM 1254 C C . GLY A 1 164 ? 14.994 -14.510 0.952 1.00 91.25 164 GLY A C 1
ATOM 1255 O O . GLY A 1 164 ? 15.176 -15.067 2.030 1.00 91.25 164 GLY A O 1
ATOM 1256 N N . SER A 1 165 ? 15.948 -14.448 0.018 1.00 90.25 165 SER A N 1
ATOM 1257 C CA . SER A 1 165 ? 17.325 -14.930 0.212 1.00 90.25 165 SER A CA 1
ATOM 1258 C C . SER A 1 165 ? 18.328 -13.809 0.499 1.00 90.25 165 SER A C 1
ATOM 1260 O O . SER A 1 165 ? 19.528 -14.071 0.577 1.00 90.25 165 SER A O 1
ATOM 1262 N N . CYS A 1 166 ? 17.869 -12.560 0.591 1.00 91.25 166 CYS A N 1
ATOM 1263 C CA . CYS A 1 166 ? 18.731 -11.408 0.806 1.00 91.25 166 CYS A CA 1
ATOM 1264 C C . CYS A 1 166 ? 18.982 -11.189 2.302 1.00 91.25 166 CYS A C 1
ATOM 1266 O O . CYS A 1 166 ? 18.103 -11.401 3.138 1.00 91.25 166 CYS A O 1
ATOM 1268 N N . SER A 1 167 ? 20.179 -10.715 2.643 1.00 90.00 167 SER A N 1
ATOM 1269 C CA . SER A 1 167 ? 20.552 -10.358 4.011 1.00 90.00 167 SER A CA 1
ATOM 1270 C C . SER A 1 167 ? 20.945 -8.887 4.101 1.00 90.00 167 SER A C 1
ATOM 1272 O O . SER A 1 167 ? 21.253 -8.236 3.100 1.00 90.00 167 SER A O 1
ATOM 1274 N N . ARG A 1 168 ? 20.951 -8.333 5.314 1.00 88.81 168 ARG A N 1
ATOM 1275 C CA . ARG A 1 168 ? 21.364 -6.941 5.537 1.00 88.81 168 ARG A CA 1
ATOM 1276 C C . ARG A 1 168 ? 22.835 -6.715 5.166 1.00 88.81 168 ARG A C 1
ATOM 1278 O O . ARG A 1 168 ? 23.207 -5.628 4.735 1.00 88.81 168 ARG A O 1
ATOM 1285 N N . GLU A 1 169 ? 23.667 -7.744 5.285 1.00 87.81 169 GLU A N 1
ATOM 1286 C CA . GLU A 1 169 ? 25.085 -7.728 4.920 1.00 87.81 169 GLU A CA 1
ATOM 1287 C C . GLU A 1 169 ? 25.296 -7.567 3.413 1.00 87.81 169 GLU A C 1
ATOM 1289 O O . GLU A 1 169 ? 26.270 -6.930 3.016 1.00 87.81 169 GLU A O 1
ATOM 1294 N N . ALA A 1 170 ? 24.374 -8.069 2.582 1.00 85.94 170 ALA A N 1
ATOM 1295 C CA . ALA A 1 170 ? 24.429 -7.901 1.128 1.00 85.94 170 ALA A CA 1
ATOM 1296 C C . ALA A 1 170 ? 24.352 -6.423 0.697 1.00 85.94 170 ALA A C 1
ATOM 1298 O O . ALA A 1 170 ? 24.771 -6.074 -0.404 1.00 85.94 170 ALA A O 1
ATOM 1299 N N . HIS A 1 171 ? 23.873 -5.544 1.582 1.00 86.19 171 HIS A N 1
ATOM 1300 C CA . HI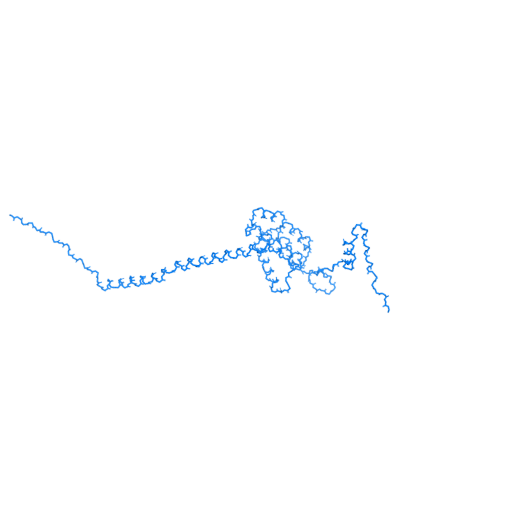S A 1 171 ? 23.770 -4.100 1.357 1.00 86.19 171 HIS A CA 1
ATOM 1301 C C . HIS A 1 171 ? 24.946 -3.297 1.935 1.00 86.19 171 HIS A C 1
ATOM 1303 O O . HIS A 1 171 ? 24.915 -2.067 1.938 1.00 86.19 171 HIS A O 1
ATOM 1309 N N . GLN A 1 172 ? 25.998 -3.960 2.427 1.00 83.81 172 GLN A N 1
ATOM 1310 C CA . GLN A 1 172 ? 27.213 -3.286 2.886 1.00 83.81 172 GLN A CA 1
ATOM 1311 C C . GLN A 1 172 ? 28.155 -2.979 1.718 1.00 83.81 172 GLN A C 1
ATOM 1313 O O . GLN A 1 172 ? 28.484 -3.844 0.910 1.00 83.81 172 GLN A O 1
ATOM 1318 N N . THR A 1 173 ? 28.674 -1.753 1.673 1.00 73.88 173 THR A N 1
ATOM 1319 C CA . THR A 1 173 ? 29.679 -1.354 0.682 1.00 73.88 173 THR A CA 1
ATOM 1320 C C . THR A 1 173 ? 31.067 -1.809 1.137 1.00 73.88 173 THR A C 1
ATOM 1322 O O . THR A 1 173 ? 31.654 -1.212 2.038 1.00 73.88 173 THR A O 1
ATOM 1325 N N . ARG A 1 174 ? 31.609 -2.867 0.520 1.00 74.81 174 ARG A N 1
ATOM 1326 C CA . ARG A 1 174 ? 32.999 -3.323 0.711 1.00 74.81 174 ARG A CA 1
ATOM 1327 C C . ARG A 1 174 ? 33.738 -3.336 -0.622 1.00 74.81 174 ARG A C 1
ATOM 1329 O O . ARG A 1 174 ? 33.163 -3.682 -1.652 1.00 74.81 174 ARG A O 1
ATOM 1336 N N . GLN A 1 175 ? 35.019 -2.972 -0.608 1.00 74.62 175 GLN A N 1
ATOM 1337 C CA . GLN A 1 175 ? 35.851 -3.002 -1.811 1.00 74.62 175 GLN A CA 1
ATOM 1338 C C . GLN A 1 175 ? 35.923 -4.438 -2.360 1.00 74.62 175 GLN A C 1
ATOM 1340 O O . GLN A 1 175 ? 36.247 -5.369 -1.626 1.00 74.62 175 GLN A O 1
ATOM 1345 N N . GLY A 1 176 ? 35.591 -4.615 -3.642 1.00 71.00 176 GLY A N 1
ATOM 1346 C CA . GLY A 1 176 ? 35.581 -5.920 -4.315 1.00 71.00 176 GLY A CA 1
ATOM 1347 C C . GLY A 1 176 ? 34.290 -6.736 -4.170 1.00 71.00 176 GLY A C 1
ATOM 1348 O O . GLY A 1 176 ? 34.234 -7.845 -4.690 1.00 71.00 176 GLY A O 1
ATOM 1349 N N . TRP A 1 177 ? 33.254 -6.218 -3.498 1.00 68.44 177 TRP A N 1
ATOM 1350 C CA . TRP A 1 177 ? 31.940 -6.868 -3.422 1.00 68.44 177 TRP A CA 1
ATOM 1351 C C . TRP A 1 177 ? 30.985 -6.266 -4.455 1.00 68.44 177 TRP A C 1
ATOM 1353 O O . TRP A 1 177 ? 30.849 -5.045 -4.553 1.00 68.44 177 TRP A O 1
ATOM 1363 N N . SER A 1 178 ? 30.305 -7.121 -5.219 1.00 65.12 178 SER A N 1
ATOM 1364 C CA . SER A 1 178 ? 29.227 -6.706 -6.118 1.00 65.12 178 SER A CA 1
ATOM 1365 C C . SER A 1 178 ? 28.029 -6.235 -5.297 1.00 65.12 178 SER A C 1
ATOM 1367 O O . SER A 1 178 ? 27.466 -7.006 -4.519 1.00 65.12 178 SER A O 1
ATOM 1369 N N . ARG A 1 179 ? 27.641 -4.970 -5.470 1.00 64.81 179 ARG A N 1
ATOM 1370 C CA . ARG A 1 179 ? 26.458 -4.400 -4.824 1.00 64.81 179 ARG A CA 1
ATOM 1371 C C . ARG A 1 179 ? 25.195 -4.903 -5.539 1.00 64.81 179 ARG A C 1
ATOM 1373 O O . ARG A 1 179 ? 25.159 -4.833 -6.768 1.00 64.81 179 ARG A O 1
ATOM 1380 N N . PRO A 1 180 ? 24.155 -5.352 -4.817 1.00 67.38 180 PRO A N 1
ATOM 1381 C CA . PRO A 1 180 ? 22.836 -5.542 -5.409 1.00 67.38 180 PRO A CA 1
ATOM 1382 C C . PRO A 1 180 ? 22.369 -4.243 -6.079 1.00 67.38 180 PRO A C 1
ATOM 1384 O O . PRO A 1 180 ? 22.549 -3.153 -5.529 1.00 67.38 180 PRO A O 1
ATOM 1387 N N . GLN A 1 181 ? 21.801 -4.337 -7.280 1.00 65.88 181 GLN A N 1
ATOM 1388 C CA . GLN A 1 181 ? 21.308 -3.165 -7.999 1.00 65.88 181 GLN A CA 1
ATOM 1389 C C . GLN A 1 181 ? 20.069 -2.615 -7.275 1.00 65.88 181 GLN A C 1
ATOM 1391 O O . GLN A 1 181 ? 18.985 -3.175 -7.377 1.00 65.88 181 GLN A O 1
ATOM 1396 N N . SER A 1 182 ? 20.247 -1.540 -6.501 1.00 64.88 182 SER A N 1
ATOM 1397 C CA . SER A 1 182 ? 19.148 -0.836 -5.812 1.00 64.88 182 SER A CA 1
ATOM 1398 C C . SER A 1 182 ? 18.672 0.417 -6.554 1.00 64.88 182 SER A C 1
ATOM 1400 O O . SER A 1 182 ? 17.669 1.006 -6.164 1.00 64.88 182 SER A O 1
ATOM 1402 N N . ALA A 1 183 ? 19.410 0.868 -7.573 1.00 70.88 183 ALA A N 1
ATOM 1403 C CA . ALA A 1 183 ? 19.027 2.006 -8.406 1.00 70.88 183 ALA A CA 1
ATOM 1404 C C . ALA A 1 183 ? 18.093 1.554 -9.534 1.00 70.88 183 ALA A C 1
ATOM 1406 O O . ALA A 1 183 ? 18.189 0.411 -9.988 1.00 70.88 183 ALA A O 1
ATOM 1407 N N . ALA A 1 184 ? 17.230 2.462 -9.999 1.00 78.94 184 ALA A N 1
ATOM 1408 C CA . ALA A 1 184 ? 16.429 2.220 -11.191 1.00 78.94 184 ALA A CA 1
ATOM 1409 C C . ALA A 1 184 ? 17.366 1.892 -12.369 1.00 78.94 184 ALA A C 1
ATOM 1411 O O . ALA A 1 184 ? 18.340 2.621 -12.576 1.00 78.94 184 ALA A O 1
ATOM 1412 N N . PRO A 1 185 ? 17.131 0.789 -13.099 1.00 81.94 185 PRO A N 1
ATOM 1413 C CA . PRO A 1 185 ? 17.884 0.520 -14.311 1.00 81.94 185 PRO A CA 1
ATOM 1414 C C . PRO A 1 185 ? 17.542 1.570 -15.369 1.00 81.94 185 PRO A C 1
ATOM 1416 O O . PRO A 1 185 ? 16.423 2.090 -15.400 1.00 81.94 185 PRO A O 1
ATOM 1419 N N . ASP A 1 186 ? 18.489 1.840 -16.263 1.00 86.75 186 ASP A N 1
ATOM 1420 C CA . ASP A 1 186 ? 18.194 2.616 -17.461 1.00 86.75 186 ASP A CA 1
ATOM 1421 C C . ASP A 1 186 ? 17.151 1.876 -18.302 1.00 86.75 186 ASP A C 1
ATOM 1423 O O . ASP A 1 186 ? 17.185 0.646 -18.422 1.00 86.75 186 ASP A O 1
ATOM 1427 N N . VAL A 1 187 ? 16.213 2.626 -18.883 1.00 87.69 187 VAL A N 1
ATOM 1428 C CA . VAL A 1 187 ? 15.217 2.057 -19.793 1.00 87.69 187 VAL A CA 1
ATOM 1429 C C . VAL A 1 187 ? 15.937 1.622 -21.079 1.00 87.69 187 VAL A C 1
ATOM 1431 O O . VAL A 1 187 ? 16.503 2.478 -21.768 1.00 87.69 187 VAL A O 1
ATOM 1434 N N . PRO A 1 188 ? 15.937 0.323 -21.431 1.00 89.12 188 PRO A N 1
ATOM 1435 C CA . PRO A 1 188 ? 16.607 -0.145 -22.641 1.00 89.12 188 PRO A CA 1
ATOM 1436 C C . PRO A 1 188 ? 15.901 0.345 -23.912 1.00 89.12 188 PRO A C 1
ATOM 1438 O O . PRO A 1 188 ? 14.676 0.466 -23.928 1.00 89.12 188 PRO A O 1
ATOM 1441 N N . GLY A 1 189 ? 16.658 0.562 -24.992 1.00 87.88 189 GLY A N 1
ATOM 1442 C CA . GLY A 1 189 ? 16.100 0.851 -26.322 1.00 87.88 189 GLY A CA 1
ATOM 1443 C C . GLY A 1 189 ? 15.483 2.246 -26.478 1.00 87.88 189 GLY A C 1
ATOM 1444 O O . GLY A 1 189 ? 14.650 2.461 -27.359 1.00 87.88 189 GLY A O 1
ATOM 1445 N N . THR A 1 190 ? 15.834 3.190 -25.600 1.00 91.19 190 THR A N 1
ATOM 1446 C CA . THR A 1 190 ? 15.309 4.567 -25.643 1.00 91.19 190 THR A CA 1
ATOM 1447 C C . THR A 1 190 ? 15.781 5.358 -26.865 1.00 91.19 190 THR A C 1
ATOM 1449 O O . THR A 1 190 ? 15.128 6.315 -27.268 1.00 91.19 190 THR A O 1
ATOM 1452 N N . ASP A 1 191 ? 16.859 4.921 -27.503 1.00 89.62 191 ASP A N 1
ATOM 1453 C CA . ASP A 1 191 ? 17.371 5.417 -28.779 1.00 89.62 191 ASP A CA 1
ATOM 1454 C C . ASP A 1 191 ? 16.403 5.190 -29.956 1.00 89.62 191 ASP A C 1
ATOM 1456 O O . ASP A 1 191 ? 16.393 5.974 -30.903 1.00 89.62 191 ASP A O 1
ATOM 1460 N N . GLY A 1 192 ? 15.541 4.171 -29.885 1.00 90.81 192 GLY A N 1
ATOM 1461 C CA . GLY A 1 192 ? 14.547 3.868 -30.922 1.00 90.81 192 GLY A CA 1
ATOM 1462 C C . GLY A 1 192 ? 13.214 4.616 -30.794 1.00 90.81 192 GLY A C 1
ATOM 1463 O O . GLY A 1 192 ? 12.331 4.416 -31.633 1.00 90.81 192 GLY A O 1
ATOM 1464 N N . LEU A 1 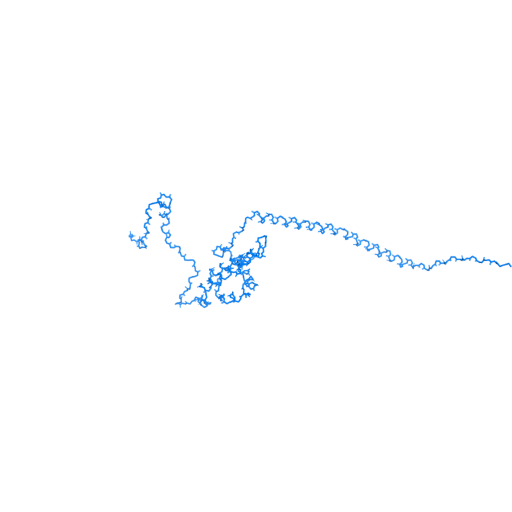193 ? 13.028 5.445 -29.758 1.00 93.25 193 LEU A N 1
ATOM 1465 C CA . LEU A 1 193 ? 11.716 6.006 -29.404 1.00 93.25 193 LEU A CA 1
ATOM 1466 C C . LEU A 1 193 ? 11.069 6.797 -30.542 1.00 93.25 193 LEU A C 1
ATOM 1468 O O . LEU A 1 193 ? 9.905 6.554 -30.858 1.00 93.25 193 LEU A O 1
ATOM 1472 N N . ASP A 1 194 ? 11.816 7.692 -31.185 1.00 93.31 194 ASP A N 1
ATOM 1473 C CA . ASP A 1 194 ? 11.271 8.550 -32.242 1.00 93.31 194 ASP A CA 1
ATOM 1474 C C . ASP A 1 194 ? 10.855 7.739 -33.478 1.00 93.31 194 ASP A C 1
ATOM 1476 O O . ASP A 1 194 ? 9.782 7.960 -34.041 1.00 93.31 194 ASP A O 1
ATOM 1480 N N . ALA A 1 195 ? 11.665 6.748 -33.869 1.00 92.00 195 ALA A N 1
ATOM 1481 C CA . ALA A 1 195 ? 11.378 5.884 -35.013 1.00 92.00 195 ALA A CA 1
ATOM 1482 C C . ALA A 1 195 ? 10.130 5.018 -34.778 1.00 92.00 195 ALA A C 1
ATOM 1484 O O . ALA A 1 195 ? 9.279 4.884 -35.659 1.00 92.00 195 ALA A O 1
ATOM 1485 N N . VAL A 1 196 ? 10.001 4.452 -33.575 1.00 94.31 196 VAL A N 1
ATOM 1486 C CA . VAL A 1 196 ? 8.836 3.646 -33.189 1.00 94.31 196 VAL A CA 1
ATOM 1487 C C . VAL A 1 196 ? 7.584 4.517 -33.061 1.00 94.31 196 VAL A C 1
ATOM 1489 O O . VAL A 1 196 ? 6.507 4.088 -33.480 1.00 94.31 196 VAL A O 1
ATOM 1492 N N . ALA A 1 197 ? 7.705 5.736 -32.527 1.00 95.81 197 ALA A N 1
ATOM 1493 C CA . ALA A 1 197 ? 6.592 6.673 -32.395 1.00 95.81 197 ALA A CA 1
ATOM 1494 C C . ALA A 1 197 ? 6.046 7.121 -33.761 1.00 95.81 197 ALA A C 1
ATOM 1496 O O . ALA A 1 197 ? 4.832 7.073 -33.971 1.00 95.81 197 ALA A O 1
ATOM 1497 N N . ASP A 1 198 ? 6.921 7.494 -34.702 1.00 95.38 198 ASP A N 1
ATOM 1498 C CA . ASP A 1 198 ? 6.533 7.827 -36.081 1.00 95.38 198 ASP A CA 1
ATOM 1499 C C . ASP A 1 198 ? 5.817 6.655 -36.761 1.00 95.38 198 ASP A C 1
ATOM 1501 O O . ASP A 1 198 ? 4.728 6.823 -37.321 1.00 95.38 198 ASP A O 1
ATOM 1505 N N . TRP A 1 199 ? 6.396 5.453 -36.666 1.00 96.56 199 TRP A N 1
ATOM 1506 C CA . TRP A 1 199 ? 5.818 4.252 -37.261 1.00 96.56 199 TRP A CA 1
ATOM 1507 C C . TRP A 1 199 ? 4.423 3.961 -36.699 1.00 96.56 199 TRP A C 1
ATOM 1509 O O . TRP A 1 199 ? 3.481 3.801 -37.472 1.00 96.56 199 TRP A O 1
ATOM 1519 N N . TRP A 1 200 ? 4.241 3.984 -35.375 1.00 96.25 200 TRP A N 1
ATOM 1520 C CA . TRP A 1 200 ? 2.924 3.783 -34.758 1.00 96.25 200 TRP A CA 1
ATOM 1521 C C . TRP A 1 200 ? 1.891 4.824 -35.199 1.00 96.25 200 TRP A C 1
ATOM 1523 O O . TRP A 1 200 ? 0.722 4.489 -35.416 1.00 96.25 200 TRP A O 1
ATOM 1533 N N . ALA A 1 201 ? 2.306 6.085 -35.317 1.00 97.19 201 ALA A N 1
ATOM 1534 C CA . ALA A 1 201 ? 1.413 7.183 -35.658 1.00 97.19 201 ALA A CA 1
ATOM 1535 C C . ALA A 1 201 ? 0.976 7.157 -37.129 1.00 97.19 201 ALA A C 1
ATOM 1537 O O . ALA A 1 201 ? -0.168 7.504 -37.431 1.00 97.19 201 ALA A O 1
ATOM 1538 N N . THR A 1 202 ? 1.866 6.756 -38.042 1.00 96.88 202 THR A N 1
ATOM 1539 C CA . THR A 1 202 ? 1.672 6.985 -39.484 1.00 96.88 202 THR A CA 1
ATOM 1540 C C . THR A 1 202 ? 1.683 5.721 -40.341 1.00 96.88 202 THR A C 1
ATOM 1542 O O . THR A 1 202 ? 1.081 5.722 -41.413 1.00 96.88 202 THR A O 1
ATOM 1545 N N . ARG A 1 203 ? 2.337 4.644 -39.888 1.00 94.50 203 ARG A N 1
ATOM 1546 C CA . ARG A 1 203 ? 2.666 3.452 -40.693 1.00 94.50 203 ARG A CA 1
ATOM 1547 C C . ARG A 1 203 ? 2.498 2.124 -39.943 1.00 94.50 203 ARG A C 1
ATOM 1549 O O . ARG A 1 203 ? 3.101 1.128 -40.316 1.00 94.50 203 ARG A O 1
ATOM 1556 N N . ARG A 1 204 ? 1.651 2.070 -38.908 1.00 94.19 204 ARG A N 1
ATOM 1557 C CA . ARG A 1 204 ? 1.522 0.894 -38.017 1.00 94.19 204 ARG A CA 1
ATOM 1558 C C . ARG A 1 204 ? 1.108 -0.420 -38.696 1.00 94.19 204 ARG A C 1
ATOM 1560 O O . ARG A 1 204 ? 1.244 -1.477 -38.095 1.00 94.19 204 ARG A O 1
ATOM 1567 N N . GLU A 1 205 ? 0.523 -0.342 -39.891 1.00 96.94 205 GLU A N 1
ATOM 1568 C CA . GLU A 1 205 ? 0.108 -1.520 -40.666 1.00 96.94 205 GLU A CA 1
ATOM 1569 C C . GLU A 1 205 ? 1.260 -2.066 -41.540 1.00 96.94 205 GLU A C 1
ATOM 1571 O O . GLU A 1 205 ? 1.159 -3.172 -42.070 1.00 96.94 205 GLU A O 1
ATOM 1576 N N . ASP A 1 206 ? 2.358 -1.312 -41.680 1.00 95.75 206 ASP A N 1
ATOM 1577 C CA . ASP A 1 206 ? 3.579 -1.728 -42.375 1.00 95.75 206 ASP A CA 1
ATOM 1578 C C . ASP A 1 206 ? 4.520 -2.498 -41.430 1.00 95.75 206 ASP A C 1
ATOM 1580 O O . ASP A 1 206 ? 4.333 -2.529 -40.215 1.00 95.75 206 ASP A O 1
ATOM 1584 N N . ALA A 1 207 ? 5.592 -3.088 -41.967 1.00 94.25 207 ALA A N 1
ATOM 1585 C CA . ALA A 1 207 ? 6.626 -3.712 -41.140 1.00 94.25 207 ALA A CA 1
ATOM 1586 C C . ALA A 1 207 ? 7.289 -2.694 -40.188 1.00 94.25 207 ALA A C 1
ATOM 1588 O O . ALA A 1 207 ? 7.590 -1.565 -40.583 1.00 94.25 207 ALA A O 1
ATOM 1589 N N . ALA A 1 208 ? 7.526 -3.110 -38.939 1.00 91.94 208 ALA A N 1
ATOM 1590 C CA . ALA A 1 208 ? 8.153 -2.279 -37.914 1.00 91.94 208 ALA A CA 1
ATOM 1591 C C . ALA A 1 208 ? 9.610 -1.920 -38.274 1.00 91.94 208 ALA A C 1
ATOM 1593 O O . ALA A 1 208 ? 10.297 -2.734 -38.899 1.00 91.94 208 ALA A O 1
ATOM 1594 N N . PRO A 1 209 ? 10.098 -0.728 -37.876 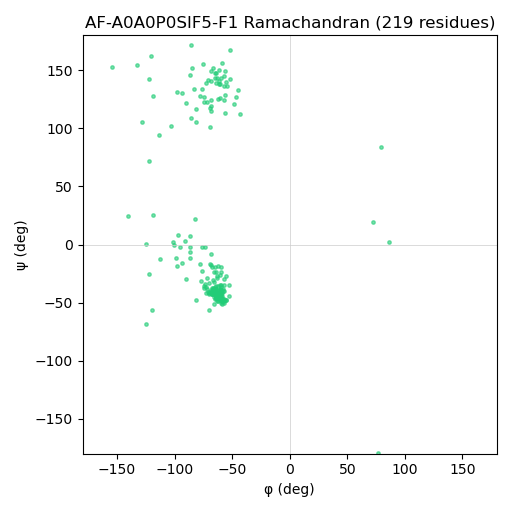1.00 90.56 209 PRO A N 1
ATOM 1595 C CA . PRO A 1 209 ? 11.486 -0.338 -38.096 1.00 90.56 209 PRO A CA 1
ATOM 1596 C C . PRO A 1 209 ? 12.449 -1.270 -37.346 1.00 90.56 209 PRO A C 1
ATOM 1598 O O . PRO A 1 209 ? 12.161 -1.710 -36.231 1.00 90.56 209 PRO A O 1
ATOM 1601 N N . GLU A 1 210 ? 13.598 -1.559 -37.958 1.00 87.38 210 GLU A N 1
ATOM 1602 C CA . GLU A 1 210 ? 14.656 -2.342 -37.315 1.00 87.38 210 GLU A CA 1
ATOM 1603 C C . GLU A 1 210 ? 15.293 -1.550 -36.155 1.00 87.38 210 GLU A C 1
ATOM 1605 O O . GLU A 1 210 ? 15.484 -0.335 -36.283 1.00 87.38 210 GLU A O 1
ATOM 1610 N N . PRO A 1 211 ? 15.630 -2.200 -35.022 1.00 85.56 211 PRO A N 1
ATOM 1611 C CA . PRO A 1 211 ? 16.390 -1.567 -33.947 1.00 85.56 211 PRO A CA 1
ATOM 1612 C C . PRO A 1 211 ? 17.754 -1.078 -34.443 1.00 85.56 211 PRO A C 1
ATOM 1614 O O . PRO A 1 211 ? 18.400 -1.752 -35.246 1.00 85.56 211 PRO A O 1
ATOM 1617 N N . ALA A 1 212 ? 18.213 0.071 -33.946 1.00 74.44 212 ALA A N 1
ATOM 1618 C CA . ALA A 1 212 ? 19.547 0.563 -34.267 1.00 74.44 212 ALA A CA 1
ATOM 1619 C C . ALA A 1 212 ? 20.631 -0.375 -33.704 1.00 74.44 212 ALA A C 1
ATOM 1621 O O . ALA A 1 212 ? 20.491 -0.927 -32.610 1.00 74.44 212 ALA A O 1
ATOM 1622 N N . ASP A 1 213 ? 21.724 -0.549 -34.453 1.00 69.56 213 ASP A N 1
ATOM 1623 C CA . ASP A 1 213 ? 22.865 -1.348 -34.005 1.00 69.56 213 ASP A CA 1
ATOM 1624 C C . ASP A 1 213 ? 23.573 -0.641 -32.829 1.00 69.56 213 ASP A C 1
ATOM 1626 O O . ASP A 1 213 ? 24.030 0.499 -32.982 1.00 69.56 213 ASP A O 1
ATOM 1630 N N . PRO A 1 214 ? 23.745 -1.296 -31.664 1.00 62.38 214 PRO A N 1
ATOM 1631 C CA . PRO A 1 214 ? 24.278 -0.657 -30.456 1.00 62.38 214 PRO A CA 1
ATOM 1632 C C . PRO A 1 214 ? 25.765 -0.267 -30.553 1.00 62.38 214 PRO A C 1
ATOM 1634 O O . PRO A 1 214 ? 26.290 0.393 -29.660 1.00 62.38 214 PRO A O 1
ATOM 1637 N N . THR A 1 215 ? 26.470 -0.676 -31.612 1.00 58.00 215 THR A N 1
ATOM 1638 C CA . THR A 1 215 ? 27.908 -0.435 -31.829 1.00 58.00 215 THR A CA 1
ATOM 1639 C C . THR A 1 215 ? 28.211 0.722 -32.789 1.00 58.00 215 THR A C 1
ATOM 1641 O O . THR A 1 215 ? 29.379 1.031 -33.012 1.00 58.00 215 THR A O 1
ATOM 1644 N N . GLY A 1 216 ? 27.198 1.394 -33.346 1.00 50.06 216 GLY A N 1
ATOM 1645 C CA . GLY A 1 216 ? 27.360 2.444 -34.364 1.00 50.06 216 GLY A CA 1
ATOM 1646 C C . GLY A 1 216 ? 27.707 3.849 -33.848 1.00 50.06 216 GLY A C 1
ATOM 1647 O O . GLY A 1 216 ? 27.428 4.830 -34.538 1.00 50.06 216 GLY A O 1
ATOM 1648 N N . GLY A 1 217 ? 28.261 3.972 -32.637 1.00 45.03 217 GLY A N 1
ATOM 1649 C CA . GLY A 1 217 ? 28.544 5.248 -31.975 1.00 45.03 217 GLY A CA 1
ATOM 1650 C C . GLY A 1 217 ? 30.020 5.653 -32.009 1.00 45.03 217 GLY A C 1
ATOM 1651 O O . GLY A 1 217 ? 30.795 5.203 -31.176 1.00 45.03 217 GLY A O 1
ATOM 1652 N N . ASP A 1 218 ? 30.332 6.577 -32.918 1.00 46.66 218 ASP A N 1
ATOM 1653 C CA . ASP A 1 218 ? 31.512 7.458 -32.977 1.00 46.66 218 ASP A CA 1
ATOM 1654 C C . ASP A 1 218 ? 32.847 6.887 -33.496 1.00 46.66 218 ASP A C 1
ATOM 1656 O O . ASP A 1 218 ? 33.769 6.558 -32.755 1.00 46.66 218 ASP A O 1
ATOM 1660 N N . ASP A 1 219 ? 32.971 6.885 -34.826 1.00 40.06 219 ASP A N 1
ATOM 1661 C CA . ASP A 1 219 ? 34.256 6.937 -35.524 1.00 40.06 219 ASP A CA 1
ATOM 1662 C C . ASP A 1 219 ? 34.242 8.170 -36.452 1.00 40.06 219 ASP A C 1
ATOM 1664 O O . ASP A 1 219 ? 34.070 8.075 -37.671 1.00 40.06 219 ASP A O 1
ATOM 1668 N N . ARG A 1 220 ? 34.330 9.378 -35.874 1.00 42.34 220 ARG A N 1
ATOM 1669 C CA . ARG A 1 220 ? 34.679 10.599 -36.622 1.00 42.34 220 ARG A CA 1
ATOM 1670 C C . ARG A 1 220 ? 35.823 11.357 -35.948 1.00 42.34 220 ARG A C 1
ATOM 1672 O O . ARG A 1 220 ? 35.650 12.021 -34.933 1.00 42.34 220 ARG A O 1
ATOM 1679 N N . ARG A 1 221 ? 36.992 11.228 -36.585 1.00 40.50 221 ARG A N 1
ATOM 1680 C CA . ARG A 1 221 ? 38.159 12.120 -36.481 1.00 40.50 221 ARG A CA 1
ATOM 1681 C C . ARG A 1 221 ? 37.814 13.583 -36.726 1.00 40.50 221 ARG A C 1
ATOM 1683 O O . ARG A 1 221 ? 36.934 13.833 -37.581 1.00 40.50 221 ARG A O 1
#

Sequence (221 aa):
MSTRRHPQPPGEGPGLPDDLAAGLALQIHNLGRRLDELDGLPTRVDDVTRLVGQLTDTVTAVAARRGPAPAPSWLMAPGDPQEVRSLLDQLCAWLAAIFLRYPDGASCLPECWLWHPDVVEELLWLMHAWGNAYQGAGASVGAAGDWHDRQRPGVVNRIRRSAGSCSREAHQTRQGWSRPQSAAPDVPGTDGLDAVADWWATRREDAAPEPADPTGGDDRR

Radius of gyration: 39.08 Å; Cα contacts (8 Å, |Δi|>4): 111; chains: 1; bounding box: 111×50×128 Å

Mean predicted aligned error: 14.8 Å

Solvent-accessible surface area (backbone atoms only — not comparable to full-atom values): 13624 Å² total; per-residue (Å²): 138,86,82,83,80,78,87,78,78,85,72,85,67,86,68,75,56,67,67,60,52,49,51,50,50,51,51,50,50,53,49,49,54,55,48,60,70,48,66,59,46,62,60,52,52,51,50,49,53,49,50,53,50,53,49,49,54,50,52,51,53,52,56,68,69,45,63,87,74,75,81,74,46,64,91,72,51,70,92,48,68,67,62,51,47,53,53,52,53,52,50,53,53,46,37,67,72,50,50,52,71,37,71,65,45,51,72,33,63,43,95,35,42,91,71,33,67,68,48,48,31,50,52,48,46,49,53,49,52,51,44,46,15,74,40,74,97,76,37,34,72,67,47,41,48,46,39,66,73,46,50,52,55,50,42,42,53,50,35,38,71,75,42,52,89,55,51,58,71,58,73,56,93,50,94,93,58,84,69,72,86,72,66,84,75,80,75,80,71,64,88,47,47,68,64,54,50,51,35,62,76,76,43,64,90,52,85,78,83,80,81,77,70,93,79,79,77,82,93,76,134

pLDDT: mean 84.74, std 15.37, range [40.06, 98.56]